Protein AF-M2RH83-F1 (afdb_monomer_lite)

Organism: Ceriporiopsis subvermispora (strain B) (NCBI:txid914234)

Sequence (198 aa):
MLTQFCKARTLYHICATVSKFLAAVPEVLAMLPNVVKLELYSLKIDGTLRMALAHQLPLLQEIRVIRCTLPGIARMAELVCFFPHLKKFKVGDVFVMPPEPGHTFPEVISRPSLEVIRFPSRLFLVDDSISNFLDWLVKESLHTHIRTLDIVLFRHKEAEIVRNLLRGVGPSLQDLSFSLDPENRGESKCALLSILTF

Foldseek 3Di:
DDQDQDCPPQAGEGEDEEPVCLVCQLVVLQVVQRRQEYEYELEAQDPSVLVSPLPRHQNHAEYEYENYEYQALLSLLSVVLSHQAHAEYHYENYEYHHHDPPDDRDDRPHQYQHAYYEYQYDHNDPDCRVLVVLVVCVVVVSLQNHAEDHDEDEALVSLVSVLVSCVRNVVNHNYDHYHYDPVPVPRVVVSVVSSPPD

pLDDT: mean 81.7, std 14.93, range [34.09, 98.06]

Radius of gyration: 17.0 Å; chains: 1; bounding box: 32×37×48 Å

Secondary structure (DSSP, 8-state):
---EEEEETTEEEEE--HHHHHHHHHHHHHT-TT--EEEEES-B--HHHHHHHTTT-TT--EEEEES-EEESTHHHHHHHHH-TT--EEEEES-EEEPPPTT-PPPP-S------EEEE-S--EESSSHHHHHHHHHHHTTTTTT--EEEEEE-SHHHHHHHHHHHHHHTTT--EEEEEE-GGGHHHHHHHHHHHH--

Structure (mmCIF, N/CA/C/O backbone):
data_AF-M2RH83-F1
#
_entry.id   AF-M2RH83-F1
#
loop_
_atom_site.group_PDB
_atom_site.id
_atom_site.type_symbol
_atom_site.label_atom_id
_atom_site.label_alt_id
_atom_site.label_comp_id
_atom_site.label_asym_id
_atom_site.label_entity_id
_atom_site.label_seq_id
_atom_site.pdbx_PDB_ins_code
_atom_site.Cartn_x
_atom_site.Cartn_y
_atom_site.Cartn_z
_atom_site.occupancy
_atom_site.B_iso_or_equiv
_atom_site.auth_seq_id
_atom_site.auth_comp_id
_atom_site.auth_asym_id
_atom_site.auth_atom_id
_atom_site.pdbx_PDB_model_num
ATOM 1 N N . MET A 1 1 ? 8.525 -21.753 -17.581 1.00 37.69 1 MET A N 1
ATOM 2 C CA . MET A 1 1 ? 8.691 -21.346 -16.168 1.00 37.69 1 MET A CA 1
ATOM 3 C C . MET A 1 1 ? 7.345 -20.785 -15.725 1.00 37.69 1 MET A C 1
ATOM 5 O O . MET A 1 1 ? 6.799 -19.967 -16.451 1.00 37.69 1 MET A O 1
ATOM 9 N N . LEU A 1 2 ? 6.753 -21.387 -14.691 1.00 34.09 2 LEU A N 1
ATOM 10 C CA . LEU A 1 2 ? 5.304 -21.540 -14.487 1.00 34.09 2 LEU A CA 1
ATOM 11 C C . LEU A 1 2 ? 4.569 -20.228 -14.170 1.00 34.09 2 LEU A C 1
ATOM 13 O O . LEU A 1 2 ? 4.763 -19.660 -13.102 1.00 34.09 2 LEU A O 1
ATOM 17 N N . THR A 1 3 ? 3.657 -19.809 -15.049 1.00 43.22 3 THR A N 1
ATOM 18 C CA . THR A 1 3 ? 2.547 -18.928 -14.668 1.00 43.22 3 THR A CA 1
ATOM 19 C C . THR A 1 3 ? 1.481 -19.818 -14.041 1.00 43.22 3 THR A C 1
ATOM 21 O O . THR A 1 3 ? 0.742 -20.506 -14.743 1.00 43.22 3 THR A O 1
ATOM 24 N N . GLN A 1 4 ? 1.462 -19.911 -12.714 1.00 46.88 4 GLN A N 1
ATOM 25 C CA . GLN A 1 4 ? 0.474 -20.734 -12.023 1.00 46.88 4 GLN A CA 1
ATOM 26 C C . GLN A 1 4 ? -0.767 -19.891 -11.735 1.00 46.88 4 GLN A C 1
ATOM 28 O O . GLN A 1 4 ? -0.747 -19.052 -10.842 1.00 46.88 4 GLN A O 1
ATOM 33 N N . PHE A 1 5 ? -1.850 -20.130 -12.476 1.00 51.03 5 PHE A N 1
ATOM 34 C CA . PHE A 1 5 ? -3.168 -19.577 -12.170 1.00 51.03 5 PHE A CA 1
ATOM 35 C C . PHE A 1 5 ? -3.892 -20.524 -11.211 1.00 51.03 5 PHE A C 1
ATOM 37 O O . PHE A 1 5 ? -4.537 -21.486 -11.627 1.00 51.03 5 PHE A O 1
ATOM 44 N N . CYS A 1 6 ? -3.777 -20.282 -9.908 1.00 44.00 6 CYS A N 1
ATOM 45 C CA . CYS A 1 6 ? -4.568 -21.022 -8.927 1.00 44.00 6 CYS A CA 1
ATOM 46 C C . CYS A 1 6 ? -5.981 -20.433 -8.870 1.00 44.00 6 CYS A C 1
ATOM 48 O O . CYS A 1 6 ? -6.178 -19.353 -8.319 1.00 44.00 6 CYS A O 1
ATOM 50 N N . LYS A 1 7 ? -6.971 -21.136 -9.432 1.00 43.44 7 LYS A N 1
ATOM 51 C CA . LYS A 1 7 ? -8.383 -20.731 -9.383 1.00 43.44 7 LYS A CA 1
ATOM 52 C C . LYS A 1 7 ? -9.002 -21.117 -8.037 1.00 43.44 7 LYS A C 1
ATOM 54 O O . LYS A 1 7 ? -9.633 -22.164 -7.913 1.00 43.44 7 LYS A O 1
ATOM 59 N N . ALA A 1 8 ? -8.871 -20.255 -7.034 1.00 44.97 8 ALA A N 1
ATOM 60 C CA . ALA A 1 8 ? -9.630 -20.360 -5.787 1.00 44.97 8 ALA A CA 1
ATOM 61 C C . ALA A 1 8 ? -10.784 -19.345 -5.812 1.00 44.97 8 ALA A C 1
ATOM 63 O O . ALA A 1 8 ? -10.632 -18.251 -5.292 1.00 44.97 8 ALA A O 1
ATOM 64 N N . ARG A 1 9 ? -11.889 -19.701 -6.494 1.00 46.53 9 ARG A N 1
ATOM 65 C CA . ARG A 1 9 ? -13.219 -19.042 -6.666 1.00 46.53 9 ARG A CA 1
ATOM 66 C C . ARG A 1 9 ? -13.346 -17.508 -6.860 1.00 46.53 9 ARG A C 1
ATOM 68 O O . ARG A 1 9 ? -14.310 -17.111 -7.495 1.00 46.53 9 ARG A O 1
ATOM 75 N N . THR A 1 10 ? -12.412 -16.665 -6.441 1.00 54.97 10 THR A N 1
ATOM 76 C CA . THR A 1 10 ? -12.357 -15.199 -6.647 1.00 54.97 10 THR A CA 1
ATOM 77 C C . THR A 1 10 ? -10.929 -14.634 -6.560 1.00 54.97 10 THR A C 1
ATOM 79 O O . THR A 1 10 ? -10.721 -13.430 -6.716 1.00 54.97 10 THR A O 1
ATOM 82 N N . LEU A 1 11 ? -9.936 -15.488 -6.303 1.00 51.62 11 LEU A N 1
ATOM 83 C CA . LEU A 1 11 ? -8.559 -15.098 -6.046 1.00 51.62 11 LEU A CA 1
ATOM 84 C C . LEU A 1 11 ? -7.667 -15.674 -7.143 1.00 51.62 11 LEU A C 1
ATOM 86 O O . LEU A 1 11 ? -7.565 -16.893 -7.284 1.00 51.62 11 LEU A O 1
ATOM 90 N N . TYR A 1 12 ? -7.047 -14.789 -7.922 1.00 58.94 12 TYR A N 1
ATOM 91 C CA . TYR A 1 12 ? -6.057 -15.156 -8.924 1.00 58.94 12 TYR A CA 1
ATOM 92 C C . TYR A 1 12 ? -4.682 -14.821 -8.359 1.00 58.94 12 TYR A C 1
ATOM 94 O O . TYR A 1 12 ? -4.291 -13.659 -8.264 1.00 58.94 12 TYR A O 1
ATOM 102 N N . HIS A 1 13 ? -3.947 -15.852 -7.951 1.00 52.03 13 HIS A N 1
ATOM 103 C CA . HIS A 1 13 ? -2.513 -15.702 -7.749 1.00 52.03 13 HIS A CA 1
ATOM 104 C C . HIS A 1 13 ? -1.872 -15.642 -9.128 1.00 52.03 13 HIS A C 1
ATOM 106 O O . HIS A 1 13 ? -1.990 -16.598 -9.892 1.00 52.03 13 HIS A O 1
ATOM 112 N N . ILE A 1 14 ? -1.226 -14.524 -9.450 1.00 57.28 14 ILE A N 1
ATOM 113 C CA . ILE A 1 14 ? -0.458 -14.402 -10.682 1.00 57.28 14 ILE A CA 1
ATOM 114 C C . ILE A 1 14 ? 1.015 -14.294 -10.296 1.00 57.28 14 ILE A C 1
ATOM 116 O O . ILE A 1 14 ? 1.538 -13.219 -10.021 1.00 57.28 14 ILE A O 1
ATOM 120 N N . CYS A 1 15 ? 1.683 -15.446 -10.236 1.00 52.50 15 CYS A N 1
ATOM 121 C CA . CYS A 1 15 ? 3.128 -15.514 -10.049 1.00 52.50 15 CYS A CA 1
ATOM 122 C C . CYS A 1 15 ? 3.788 -15.534 -11.426 1.00 52.50 15 CYS A C 1
ATOM 124 O O . CYS A 1 15 ? 3.537 -16.446 -12.220 1.00 52.50 15 CYS A O 1
ATOM 126 N N . ALA A 1 16 ? 4.594 -14.524 -11.737 1.00 52.47 16 ALA A N 1
ATOM 127 C CA . ALA A 1 16 ? 5.263 -14.453 -13.022 1.00 52.47 16 ALA A CA 1
ATOM 128 C C . ALA A 1 16 ? 6.603 -13.725 -12.933 1.00 52.47 16 ALA A C 1
ATOM 130 O O . ALA A 1 16 ? 6.807 -12.882 -12.068 1.00 52.47 16 ALA A O 1
ATOM 131 N N . THR A 1 17 ? 7.515 -14.046 -13.851 1.00 51.91 17 THR A N 1
ATOM 132 C CA . THR A 1 17 ? 8.799 -13.358 -14.012 1.00 51.91 17 THR A CA 1
ATOM 133 C C . THR A 1 17 ? 8.722 -12.331 -15.150 1.00 51.91 17 THR A C 1
ATOM 135 O O . THR A 1 17 ? 8.133 -12.571 -16.206 1.00 51.91 17 THR A O 1
ATOM 138 N N . VAL A 1 18 ? 9.306 -11.155 -14.902 1.00 54.75 18 VAL A N 1
ATOM 139 C CA . VAL A 1 18 ? 9.006 -9.851 -15.535 1.00 54.75 18 VAL A CA 1
ATOM 140 C C . VAL A 1 18 ? 8.990 -9.844 -17.070 1.00 54.75 18 VAL A C 1
ATOM 142 O O . VAL A 1 18 ? 8.095 -9.249 -17.664 1.00 54.75 18 VAL A O 1
ATOM 145 N N . SER A 1 19 ? 9.943 -10.496 -17.738 1.00 52.28 19 SER A N 1
ATOM 146 C CA . SER A 1 19 ? 10.190 -10.240 -19.167 1.00 52.28 19 SER A CA 1
ATOM 147 C C . SER A 1 19 ? 9.208 -10.915 -20.128 1.00 52.28 19 SER A C 1
ATOM 149 O O . SER A 1 19 ? 8.966 -10.388 -21.208 1.00 52.28 19 SER A O 1
ATOM 151 N N . LYS A 1 20 ? 8.616 -12.055 -19.754 1.00 58.44 20 LYS A N 1
ATOM 152 C CA . LYS A 1 20 ? 7.594 -12.738 -20.577 1.00 58.44 20 LYS A CA 1
ATOM 153 C C . LYS A 1 20 ? 6.174 -12.474 -20.101 1.00 58.44 20 LYS A C 1
ATOM 155 O O . LYS A 1 20 ? 5.231 -12.669 -20.857 1.00 58.44 20 LYS A O 1
ATOM 160 N N . PHE A 1 21 ? 6.034 -12.031 -18.855 1.00 63.47 21 PHE A N 1
ATOM 161 C CA . PHE A 1 21 ? 4.746 -11.726 -18.266 1.00 63.47 21 PHE A CA 1
ATOM 162 C C . PHE A 1 21 ? 4.100 -10.527 -18.958 1.00 63.47 21 PHE A C 1
ATOM 164 O O . PHE A 1 21 ? 3.031 -10.665 -19.537 1.00 63.47 21 PHE A O 1
ATOM 171 N N . LEU A 1 22 ? 4.784 -9.382 -19.000 1.00 65.19 22 LEU A N 1
ATOM 172 C CA . LEU A 1 22 ? 4.196 -8.124 -19.473 1.00 65.19 22 LEU A CA 1
ATOM 173 C C . LEU A 1 22 ? 3.671 -8.176 -20.919 1.00 65.19 22 LEU A C 1
ATOM 175 O O . LEU A 1 22 ? 2.692 -7.505 -21.222 1.00 65.19 22 LEU A O 1
ATOM 179 N N . ALA A 1 23 ? 4.264 -9.004 -21.785 1.00 69.19 23 ALA A N 1
ATOM 180 C CA . ALA A 1 23 ? 3.825 -9.150 -23.173 1.00 69.19 23 ALA A CA 1
ATOM 181 C C . ALA A 1 23 ? 2.499 -9.923 -23.325 1.00 69.19 23 ALA A C 1
ATOM 183 O O . ALA A 1 23 ? 1.707 -9.590 -24.197 1.00 69.19 23 ALA A O 1
ATOM 184 N N . ALA A 1 24 ? 2.240 -10.930 -22.482 1.00 70.06 24 ALA A N 1
ATOM 185 C CA . ALA A 1 24 ? 1.035 -11.771 -22.559 1.00 70.06 24 ALA A CA 1
ATOM 186 C C . ALA A 1 24 ? -0.053 -11.376 -21.539 1.00 70.06 24 ALA A C 1
ATOM 188 O O . ALA A 1 24 ? -1.186 -11.850 -21.597 1.00 70.06 24 ALA A O 1
ATOM 189 N N . VAL A 1 25 ? 0.292 -10.517 -20.577 1.00 74.62 25 VAL A N 1
ATOM 190 C CA . VAL A 1 25 ? -0.584 -10.092 -19.478 1.00 74.62 25 VAL A CA 1
ATOM 191 C C . VAL A 1 25 ? -1.893 -9.464 -19.941 1.00 74.62 25 VAL A C 1
ATOM 193 O O . VAL A 1 25 ? -2.918 -9.874 -19.403 1.00 74.62 25 VAL A O 1
ATOM 196 N N . PRO A 1 26 ? -1.924 -8.519 -20.900 1.00 74.56 26 PRO A N 1
ATOM 197 C CA . PRO A 1 26 ? -3.176 -7.866 -21.270 1.00 74.56 26 PRO A CA 1
ATOM 198 C C . PRO A 1 26 ? -4.232 -8.861 -21.761 1.00 74.56 26 PRO A C 1
ATOM 200 O O . PRO A 1 26 ? -5.374 -8.799 -21.319 1.00 74.56 26 PRO A O 1
ATOM 203 N N . GLU A 1 27 ? -3.835 -9.825 -22.596 1.00 79.31 27 GLU A N 1
ATOM 204 C CA . GLU A 1 27 ? -4.738 -10.855 -23.126 1.00 79.31 27 GLU A CA 1
ATOM 205 C C . GLU A 1 27 ? -5.261 -11.772 -22.019 1.00 79.31 27 GLU A C 1
ATOM 207 O O . GLU A 1 27 ? -6.455 -12.061 -21.951 1.00 79.31 27 GLU A O 1
ATOM 212 N N . VAL A 1 28 ? -4.385 -12.200 -21.106 1.00 78.94 28 VAL A N 1
ATOM 213 C CA . VAL A 1 28 ? -4.796 -13.078 -20.007 1.00 78.94 28 VAL A CA 1
ATOM 214 C C . VAL A 1 28 ? -5.677 -12.346 -19.000 1.00 78.94 28 VAL A C 1
ATOM 216 O O . VAL A 1 28 ? -6.664 -12.912 -18.538 1.00 78.94 28 VAL A O 1
ATOM 219 N N . LEU A 1 29 ? -5.367 -11.094 -18.670 1.00 80.69 29 LEU A N 1
ATOM 220 C CA . LEU A 1 29 ? -6.183 -10.302 -17.751 1.00 80.69 29 LEU A CA 1
ATOM 221 C C . LEU A 1 29 ? -7.540 -9.930 -18.347 1.00 80.69 29 LEU A C 1
ATOM 223 O O . LEU A 1 29 ? -8.523 -9.936 -17.610 1.00 80.69 29 LEU A O 1
ATOM 227 N N . ALA A 1 30 ? -7.620 -9.708 -19.662 1.00 81.94 30 ALA A N 1
ATOM 228 C CA . ALA A 1 30 ? -8.890 -9.497 -20.355 1.00 81.94 30 ALA A CA 1
ATOM 229 C C . ALA A 1 30 ? -9.842 -10.700 -20.202 1.00 81.94 30 ALA A C 1
ATOM 231 O O . ALA A 1 30 ? -11.059 -10.530 -20.145 1.00 81.94 30 ALA A O 1
ATOM 232 N N . MET A 1 31 ? -9.305 -11.920 -20.067 1.00 83.19 31 MET A N 1
ATOM 233 C CA . MET A 1 31 ? -10.099 -13.125 -19.786 1.00 83.19 31 MET A CA 1
ATOM 234 C C . MET A 1 31 ? -10.538 -13.249 -18.317 1.00 83.19 31 MET A C 1
ATOM 236 O O . MET A 1 31 ? -11.317 -14.145 -17.980 1.00 83.19 31 MET A O 1
ATOM 240 N N . LEU A 1 32 ? -10.054 -12.376 -17.429 1.00 83.94 32 LEU A N 1
ATOM 241 C CA . LEU A 1 32 ? -10.285 -12.424 -15.985 1.00 83.94 32 LEU A CA 1
ATOM 242 C C . LEU A 1 32 ? -10.969 -11.139 -15.458 1.00 83.94 32 LEU A C 1
ATOM 244 O O . LEU A 1 32 ? -10.500 -10.551 -14.483 1.00 83.94 32 LEU A O 1
ATOM 248 N N . PRO A 1 33 ? -12.124 -10.714 -16.010 1.00 85.31 33 PRO A N 1
ATOM 249 C CA . PRO A 1 33 ? -12.745 -9.424 -15.669 1.00 85.31 33 PRO A CA 1
ATOM 250 C C . PRO A 1 33 ? -13.215 -9.320 -14.205 1.00 85.31 33 PRO A C 1
ATOM 252 O O . PRO A 1 33 ? -13.421 -8.228 -13.682 1.00 85.31 33 PRO A O 1
ATOM 255 N N . ASN A 1 34 ? -13.367 -10.461 -13.526 1.00 87.44 34 ASN A N 1
ATOM 256 C CA . ASN A 1 34 ? -13.876 -10.560 -12.156 1.00 87.44 34 ASN A CA 1
ATOM 257 C C . ASN A 1 34 ? -12.770 -10.696 -11.096 1.00 87.44 34 ASN A C 1
ATOM 259 O O . ASN A 1 34 ? -13.016 -11.211 -10.003 1.00 87.44 34 ASN A O 1
ATOM 263 N N . VAL A 1 35 ? -11.533 -10.308 -11.411 1.00 88.50 35 VAL A N 1
ATOM 264 C CA . VAL A 1 35 ? -10.437 -10.326 -10.433 1.00 88.50 35 VAL A CA 1
ATOM 265 C C . VAL A 1 35 ? -10.690 -9.260 -9.369 1.00 88.50 35 VAL A C 1
ATOM 267 O O . VAL A 1 35 ? -10.622 -8.065 -9.638 1.00 88.50 35 VAL A O 1
ATOM 270 N N . VAL A 1 36 ? -10.936 -9.707 -8.138 1.00 92.19 36 VAL A N 1
ATOM 271 C CA . VAL A 1 36 ? -11.105 -8.823 -6.970 1.00 92.19 36 VAL A CA 1
ATOM 272 C C . VAL A 1 36 ? -9.808 -8.700 -6.171 1.00 92.19 36 VAL A C 1
ATOM 274 O O . VAL A 1 36 ? -9.590 -7.715 -5.466 1.00 92.19 36 VAL A O 1
ATOM 277 N N . LYS A 1 37 ? -8.915 -9.685 -6.304 1.00 92.38 37 LYS A N 1
ATOM 278 C CA . LYS A 1 37 ? -7.624 -9.715 -5.628 1.00 92.38 37 LYS A CA 1
ATOM 279 C C . LYS A 1 37 ? -6.497 -10.092 -6.582 1.00 92.38 37 LYS A C 1
ATOM 281 O O . LYS A 1 37 ? -6.589 -11.114 -7.261 1.00 92.38 37 LYS A O 1
ATOM 286 N N . LEU A 1 38 ? -5.425 -9.305 -6.544 1.00 90.25 38 LEU A N 1
ATOM 287 C CA . LEU A 1 38 ? -4.208 -9.490 -7.324 1.00 90.25 38 LEU A CA 1
ATOM 288 C C . LEU A 1 38 ? -3.001 -9.542 -6.389 1.00 90.25 38 LEU A C 1
ATOM 290 O O . LEU A 1 38 ? -2.791 -8.651 -5.567 1.00 90.25 38 LEU A O 1
ATOM 294 N N . GLU A 1 39 ? -2.185 -10.578 -6.530 1.00 90.38 39 GLU A N 1
ATOM 295 C CA . GLU A 1 39 ? -0.883 -10.646 -5.871 1.00 90.38 39 GLU A CA 1
ATOM 296 C C . GLU A 1 39 ? 0.219 -10.585 -6.928 1.00 90.38 39 GLU A C 1
ATOM 298 O O . GLU A 1 39 ? 0.237 -11.394 -7.852 1.00 90.38 39 GLU A O 1
ATOM 303 N N . LEU A 1 40 ? 1.118 -9.616 -6.780 1.00 88.81 40 LEU A N 1
ATOM 304 C CA . LEU A 1 40 ? 2.304 -9.404 -7.596 1.00 88.81 40 LEU A CA 1
ATOM 305 C C . LEU A 1 40 ? 3.514 -9.902 -6.812 1.00 88.81 40 LEU A C 1
ATOM 307 O O . LEU A 1 40 ? 3.751 -9.454 -5.688 1.00 88.81 40 LEU A O 1
ATOM 311 N N . TYR A 1 41 ? 4.267 -10.833 -7.393 1.00 88.12 41 TYR A N 1
ATOM 312 C CA . TYR A 1 41 ? 5.364 -11.506 -6.706 1.00 88.12 41 TYR A CA 1
ATOM 313 C C . TYR A 1 41 ? 6.641 -11.480 -7.539 1.00 88.12 41 TYR A C 1
ATOM 315 O O . TYR A 1 41 ? 6.622 -11.918 -8.685 1.00 88.12 41 TYR A O 1
ATOM 323 N N . SER A 1 42 ? 7.753 -11.018 -6.961 1.00 88.19 42 SER A N 1
ATOM 324 C CA . SER A 1 42 ? 9.070 -11.019 -7.624 1.00 88.19 42 SER A CA 1
ATOM 325 C C . SER A 1 42 ? 9.093 -10.306 -8.981 1.00 88.19 42 SER A C 1
ATOM 327 O O . SER A 1 42 ? 9.733 -10.753 -9.934 1.00 88.19 42 SER A O 1
ATOM 329 N N . LEU A 1 43 ? 8.395 -9.168 -9.055 1.00 86.06 43 LEU A N 1
ATOM 330 C CA . LEU A 1 43 ? 8.299 -8.329 -10.250 1.00 86.06 43 LEU A CA 1
ATOM 331 C C . LEU A 1 43 ? 9.029 -6.993 -10.086 1.00 86.06 43 LEU A C 1
ATOM 333 O O . LEU A 1 43 ? 9.016 -6.398 -9.011 1.00 86.06 43 LEU A O 1
ATOM 337 N N . LYS A 1 44 ? 9.576 -6.471 -11.185 1.00 87.88 44 LYS A N 1
ATOM 338 C CA . LYS A 1 44 ? 9.892 -5.048 -11.314 1.00 87.88 44 LYS A CA 1
ATOM 339 C C . LYS A 1 44 ? 8.596 -4.315 -11.658 1.00 87.88 44 LYS A C 1
ATOM 341 O O . LYS A 1 44 ? 7.992 -4.600 -12.688 1.00 87.88 44 LYS A O 1
ATOM 346 N N . ILE A 1 45 ? 8.156 -3.422 -10.780 1.00 87.75 45 ILE A N 1
ATOM 347 C CA . ILE A 1 45 ? 6.972 -2.587 -10.990 1.00 87.75 45 ILE A CA 1
ATOM 348 C C . ILE A 1 45 ? 7.454 -1.270 -11.576 1.00 87.75 45 ILE A C 1
ATOM 350 O O . ILE A 1 45 ? 8.113 -0.494 -10.893 1.00 87.75 45 ILE A O 1
ATOM 354 N N . ASP A 1 46 ? 7.134 -1.028 -12.839 1.00 85.31 46 ASP A N 1
ATOM 355 C CA . ASP A 1 46 ? 7.425 0.219 -13.538 1.00 85.31 46 ASP A CA 1
ATOM 356 C C . ASP A 1 46 ? 6.167 0.752 -14.245 1.00 85.31 46 ASP A C 1
ATOM 358 O O . ASP A 1 46 ? 5.069 0.201 -14.113 1.00 85.31 46 ASP A O 1
ATOM 362 N N . GLY A 1 47 ? 6.322 1.841 -15.000 1.00 79.25 47 GLY A N 1
ATOM 363 C CA . GLY A 1 47 ? 5.212 2.484 -15.702 1.00 79.25 47 GLY A CA 1
ATOM 364 C C . GLY A 1 47 ? 4.516 1.601 -16.747 1.00 79.25 47 GLY A C 1
ATOM 365 O O . GLY A 1 47 ? 3.389 1.907 -17.131 1.00 79.25 47 GLY A O 1
ATOM 366 N N . THR A 1 48 ? 5.119 0.494 -17.195 1.00 80.88 48 THR A N 1
ATOM 367 C CA . THR A 1 48 ? 4.471 -0.413 -18.161 1.00 80.88 48 THR A CA 1
ATOM 368 C C . THR A 1 48 ? 3.352 -1.223 -17.513 1.00 80.88 48 THR A C 1
ATOM 370 O O . THR A 1 48 ? 2.317 -1.472 -18.137 1.00 80.88 48 THR A O 1
ATOM 373 N N . LEU A 1 49 ? 3.503 -1.556 -16.227 1.00 78.31 49 LEU A N 1
ATOM 374 C CA . LEU A 1 49 ? 2.504 -2.312 -15.480 1.00 78.31 49 LEU A CA 1
ATOM 375 C C . LEU A 1 49 ? 1.192 -1.526 -15.351 1.00 78.31 49 LEU A C 1
ATOM 377 O O . LEU A 1 49 ? 0.114 -2.107 -15.462 1.00 78.31 49 LEU A O 1
ATOM 381 N N . ARG A 1 50 ? 1.273 -0.196 -15.202 1.00 75.56 50 ARG A N 1
ATOM 382 C CA . ARG A 1 50 ? 0.109 0.705 -15.231 1.00 75.56 50 ARG A CA 1
ATOM 383 C C . ARG A 1 50 ? -0.743 0.469 -16.473 1.00 75.56 50 ARG A C 1
ATOM 385 O O . ARG A 1 50 ? -1.943 0.230 -16.360 1.00 75.56 50 ARG A O 1
ATOM 392 N N . MET A 1 51 ? -0.109 0.547 -17.643 1.00 73.06 51 MET A N 1
ATOM 393 C CA . MET A 1 51 ? -0.785 0.445 -18.937 1.00 73.06 51 MET A CA 1
ATOM 394 C C . MET A 1 51 ? -1.445 -0.922 -19.115 1.00 73.06 51 MET A C 1
ATOM 396 O O . MET A 1 51 ? -2.527 -1.014 -19.688 1.00 73.06 51 MET A O 1
ATOM 400 N N . ALA A 1 52 ? -0.821 -1.974 -18.582 1.00 76.31 52 ALA A N 1
ATOM 401 C CA . ALA A 1 52 ? -1.343 -3.329 -18.668 1.00 76.31 52 ALA A CA 1
ATOM 402 C C . ALA A 1 52 ? -2.531 -3.593 -17.721 1.00 76.31 52 ALA A C 1
ATOM 404 O O . ALA A 1 52 ? -3.421 -4.363 -18.077 1.00 76.31 52 ALA A O 1
ATOM 405 N N . LEU A 1 53 ? -2.557 -2.988 -16.524 1.00 80.31 53 LEU A N 1
ATOM 406 C CA . LEU A 1 53 ? -3.530 -3.336 -15.477 1.00 80.31 53 LEU A CA 1
ATOM 407 C C . LEU A 1 53 ? -4.755 -2.415 -15.408 1.00 80.31 53 LEU A C 1
ATOM 409 O O . LEU A 1 53 ? -5.851 -2.903 -15.129 1.00 80.31 53 LEU A O 1
ATOM 413 N N . ALA A 1 54 ? -4.588 -1.105 -15.628 1.00 71.69 54 ALA A N 1
ATOM 414 C CA . ALA A 1 54 ? -5.584 -0.095 -15.236 1.00 71.69 54 ALA A CA 1
ATOM 415 C C . ALA A 1 54 ? -6.964 -0.274 -15.901 1.00 71.69 54 ALA A C 1
ATOM 417 O O . ALA A 1 54 ? -7.983 0.079 -15.316 1.00 71.69 54 ALA A O 1
ATOM 418 N N . HIS A 1 55 ? -7.008 -0.863 -17.097 1.00 78.50 55 HIS A N 1
ATOM 419 C CA . HIS A 1 55 ? -8.253 -1.077 -17.844 1.00 78.50 55 HIS A CA 1
ATOM 420 C C . HIS A 1 55 ? -8.768 -2.518 -17.804 1.00 78.50 55 HIS A C 1
ATOM 422 O O . HIS A 1 55 ? -9.880 -2.773 -18.257 1.00 78.50 55 HIS A O 1
ATOM 428 N N . GLN A 1 56 ? -7.984 -3.456 -17.269 1.00 84.31 56 GLN A N 1
ATOM 429 C CA . GLN A 1 56 ? -8.302 -4.886 -17.345 1.00 84.31 56 GLN A CA 1
ATOM 430 C C . GLN A 1 56 ? -8.946 -5.428 -16.064 1.00 84.31 56 GLN A C 1
ATOM 432 O O . GLN A 1 56 ? -9.603 -6.464 -16.100 1.00 84.31 56 GLN A O 1
ATOM 437 N N . LEU A 1 57 ? -8.778 -4.741 -14.927 1.00 89.38 57 LEU A N 1
ATOM 438 C CA . LEU A 1 57 ? -9.214 -5.231 -13.612 1.00 89.38 57 LEU A CA 1
ATOM 439 C C . LEU A 1 57 ? -10.129 -4.219 -12.904 1.00 89.38 57 LEU A C 1
ATOM 441 O O . LEU A 1 57 ? -9.770 -3.695 -11.846 1.00 89.38 57 LEU A O 1
ATOM 445 N N . PRO A 1 58 ? -11.322 -3.928 -13.459 1.00 89.56 58 PRO A N 1
ATOM 446 C CA . PRO A 1 58 ? -12.202 -2.886 -12.934 1.00 89.56 58 PRO A CA 1
ATOM 447 C C . PRO A 1 58 ? -12.736 -3.203 -11.534 1.00 89.56 58 PRO A C 1
ATOM 449 O O . PRO A 1 58 ? -13.101 -2.292 -10.806 1.00 89.56 58 PRO A O 1
ATOM 452 N N . LEU A 1 59 ? -12.774 -4.474 -11.128 1.00 91.56 59 LEU A N 1
ATOM 453 C CA . LEU A 1 59 ? -13.304 -4.899 -9.828 1.00 91.56 59 LEU A CA 1
ATOM 454 C C . LEU A 1 59 ? -12.220 -5.118 -8.765 1.00 91.56 59 LEU A C 1
ATOM 456 O O . LEU A 1 59 ? -12.517 -5.677 -7.706 1.00 91.56 59 LEU A O 1
ATOM 460 N N . LEU A 1 60 ? -10.974 -4.708 -9.024 1.00 93.00 60 LEU A N 1
ATOM 461 C CA . LEU A 1 60 ? -9.870 -4.967 -8.109 1.00 93.00 60 LEU A CA 1
ATOM 462 C C . LEU A 1 60 ? -10.041 -4.195 -6.792 1.00 93.00 60 LEU A C 1
ATOM 464 O O . LEU A 1 60 ? -10.098 -2.968 -6.776 1.00 93.00 60 LEU A O 1
ATOM 468 N N . GLN A 1 61 ? -10.077 -4.933 -5.681 1.00 95.88 61 GLN A N 1
ATOM 469 C CA . GLN A 1 61 ? -10.239 -4.397 -4.325 1.00 95.88 61 GLN A CA 1
ATOM 470 C C . GLN A 1 61 ? -9.036 -4.684 -3.424 1.00 95.88 61 GLN A C 1
ATOM 472 O O . GLN A 1 61 ? -8.811 -3.958 -2.457 1.00 95.88 61 GLN A O 1
ATOM 477 N N . GLU A 1 62 ? -8.253 -5.726 -3.704 1.00 95.94 62 GLU A N 1
ATOM 478 C CA . GLU A 1 62 ? -7.037 -6.043 -2.954 1.00 95.94 62 GLU A CA 1
ATOM 479 C C . GLU A 1 62 ? -5.853 -6.198 -3.899 1.00 95.94 62 GLU A C 1
ATOM 481 O O . GLU A 1 62 ? -5.882 -7.021 -4.814 1.00 95.94 62 GLU A O 1
ATOM 486 N N . ILE A 1 63 ? -4.782 -5.456 -3.625 1.00 94.31 63 ILE A N 1
ATOM 487 C CA . ILE A 1 63 ? -3.490 -5.681 -4.258 1.00 94.31 63 ILE A CA 1
ATOM 488 C C . ILE A 1 63 ? -2.437 -5.979 -3.199 1.00 94.31 63 ILE A C 1
ATOM 490 O O . ILE A 1 63 ? -2.351 -5.322 -2.154 1.00 94.31 63 ILE A O 1
ATOM 494 N N . ARG A 1 64 ? -1.635 -7.003 -3.480 1.00 93.94 64 ARG A N 1
ATOM 495 C CA . ARG A 1 64 ? -0.484 -7.371 -2.668 1.00 93.94 64 ARG A CA 1
ATOM 496 C C . ARG A 1 64 ? 0.771 -7.338 -3.520 1.00 93.94 64 ARG A C 1
ATOM 498 O O . ARG A 1 64 ? 0.811 -7.971 -4.566 1.00 93.94 64 ARG A O 1
ATOM 505 N N . VAL A 1 65 ? 1.789 -6.633 -3.053 1.00 92.88 65 VAL A N 1
ATOM 506 C CA . VAL A 1 65 ? 3.090 -6.515 -3.711 1.00 92.88 65 VAL A CA 1
ATOM 507 C C . VAL A 1 65 ? 4.126 -7.200 -2.832 1.00 92.88 65 VAL A C 1
ATOM 509 O O . VAL A 1 65 ? 4.313 -6.797 -1.686 1.00 92.88 65 VAL A O 1
ATOM 512 N N . ILE A 1 66 ? 4.766 -8.257 -3.329 1.00 91.62 66 ILE A N 1
ATOM 513 C CA . ILE A 1 66 ? 5.679 -9.090 -2.542 1.00 91.62 66 ILE A CA 1
ATOM 514 C C . ILE A 1 66 ? 6.989 -9.290 -3.292 1.00 91.62 66 ILE A C 1
ATOM 516 O O . ILE A 1 66 ? 6.975 -9.718 -4.445 1.00 91.62 66 ILE A O 1
ATOM 520 N N . ARG A 1 67 ? 8.130 -9.052 -2.636 1.00 90.75 67 ARG A N 1
ATOM 521 C CA . ARG A 1 67 ? 9.459 -9.283 -3.239 1.00 90.75 67 ARG A CA 1
ATOM 522 C C . ARG A 1 67 ? 9.665 -8.534 -4.555 1.00 90.75 67 ARG A C 1
ATOM 524 O O . ARG A 1 67 ? 10.392 -8.996 -5.425 1.00 90.75 67 ARG A O 1
ATOM 531 N N . CYS A 1 68 ? 8.989 -7.402 -4.721 1.00 90.81 68 CYS A N 1
ATOM 532 C CA . CYS A 1 68 ? 9.054 -6.594 -5.931 1.00 90.81 68 CYS A CA 1
ATOM 533 C C . CYS A 1 68 ? 10.121 -5.506 -5.830 1.00 90.81 68 CYS A C 1
ATOM 535 O O . CYS A 1 68 ? 10.488 -5.072 -4.738 1.00 90.81 68 CYS A O 1
ATOM 537 N N . THR A 1 69 ? 10.558 -5.022 -6.987 1.00 91.75 69 THR A N 1
ATOM 538 C CA . THR A 1 69 ? 11.440 -3.861 -7.110 1.00 91.75 69 THR A CA 1
ATOM 539 C C . THR A 1 69 ? 10.672 -2.679 -7.688 1.00 91.75 69 THR A C 1
ATOM 541 O O . THR A 1 69 ? 9.985 -2.854 -8.694 1.00 91.75 69 THR A O 1
ATOM 544 N N . LEU A 1 70 ? 10.796 -1.488 -7.095 1.00 91.81 70 LEU A N 1
ATOM 545 C CA . LEU A 1 70 ? 10.160 -0.262 -7.595 1.00 91.81 70 LEU A CA 1
ATOM 546 C C . LEU A 1 70 ? 11.200 0.852 -7.806 1.00 91.81 70 LEU A C 1
ATOM 548 O O . LEU A 1 70 ? 12.003 1.081 -6.902 1.00 91.81 70 LEU A O 1
ATOM 552 N N . PRO A 1 71 ? 11.189 1.569 -8.946 1.00 91.19 71 PRO A N 1
ATOM 553 C CA . PRO A 1 71 ? 11.959 2.794 -9.155 1.00 91.19 71 PRO A CA 1
ATOM 554 C C . PRO A 1 71 ? 11.303 3.968 -8.413 1.00 91.19 71 PRO A C 1
ATOM 556 O O . PRO A 1 71 ? 10.540 4.747 -8.986 1.00 91.19 71 PRO A O 1
ATOM 559 N N . GLY A 1 72 ? 11.580 4.074 -7.114 1.00 91.69 72 GLY A N 1
ATOM 560 C CA . GLY A 1 72 ? 10.998 5.072 -6.223 1.00 91.69 72 GLY A CA 1
ATOM 561 C C . GLY A 1 72 ? 9.644 4.672 -5.626 1.00 91.69 72 GLY A C 1
ATOM 562 O O . GLY A 1 72 ? 8.904 3.836 -6.147 1.00 91.69 72 GLY A O 1
ATOM 563 N N . ILE A 1 73 ? 9.308 5.301 -4.498 1.00 92.25 73 ILE A N 1
ATOM 564 C CA . ILE A 1 73 ? 8.090 4.994 -3.733 1.00 92.25 73 ILE A CA 1
ATOM 565 C C . ILE A 1 73 ? 6.804 5.501 -4.401 1.00 92.25 73 ILE A C 1
ATOM 567 O O . ILE A 1 73 ? 5.731 4.950 -4.165 1.00 92.25 73 ILE A O 1
ATOM 571 N N . ALA A 1 74 ? 6.900 6.503 -5.280 1.00 93.19 74 ALA A N 1
ATOM 572 C CA . ALA A 1 74 ? 5.760 7.054 -6.016 1.00 93.19 74 ALA A CA 1
ATOM 573 C C . ALA A 1 74 ? 5.032 5.989 -6.859 1.00 93.19 74 ALA A C 1
ATOM 575 O O . ALA A 1 74 ? 3.819 6.069 -7.047 1.00 93.19 74 ALA A O 1
ATOM 576 N N . ARG A 1 75 ? 5.726 4.915 -7.261 1.00 91.88 75 ARG A N 1
ATOM 577 C CA . ARG A 1 75 ? 5.115 3.759 -7.932 1.00 91.88 75 ARG A CA 1
ATOM 578 C C . ARG A 1 75 ? 4.096 3.010 -7.063 1.00 91.88 75 ARG A C 1
ATOM 580 O O . ARG A 1 75 ? 3.190 2.379 -7.596 1.00 91.88 75 ARG A O 1
ATOM 587 N N . MET A 1 76 ? 4.189 3.091 -5.734 1.00 92.88 76 MET A N 1
ATOM 588 C CA . MET A 1 76 ? 3.140 2.570 -4.846 1.00 92.88 76 MET A CA 1
ATOM 589 C C . MET A 1 76 ? 1.882 3.440 -4.882 1.00 92.88 76 MET A C 1
ATOM 591 O O . MET A 1 76 ? 0.776 2.910 -4.942 1.00 92.88 76 MET A O 1
ATOM 595 N N . ALA A 1 77 ? 2.049 4.764 -4.879 1.00 93.94 77 ALA A N 1
ATOM 596 C CA . ALA A 1 77 ? 0.944 5.715 -4.999 1.00 93.94 77 ALA A CA 1
ATOM 597 C C . ALA A 1 77 ? 0.216 5.562 -6.337 1.00 93.94 77 ALA A C 1
ATOM 599 O O . ALA A 1 77 ? -1.010 5.558 -6.390 1.00 93.94 77 ALA A O 1
ATOM 600 N N . GLU A 1 78 ? 0.976 5.324 -7.402 1.00 92.25 78 GLU A N 1
ATOM 601 C CA . GLU A 1 78 ? 0.451 4.949 -8.709 1.00 92.25 78 GLU A CA 1
ATOM 602 C C . GLU A 1 78 ? -0.465 3.723 -8.632 1.00 92.25 78 GLU A C 1
ATOM 604 O O . GLU A 1 78 ? -1.621 3.805 -9.040 1.00 92.25 78 GLU A O 1
ATOM 609 N N . LEU A 1 79 ? -0.004 2.619 -8.030 1.00 91.62 79 LEU A N 1
ATOM 610 C CA . LEU A 1 79 ? -0.836 1.423 -7.856 1.00 91.62 79 LEU A CA 1
ATOM 611 C C . LEU A 1 79 ? -2.123 1.710 -7.081 1.00 91.62 79 LEU A C 1
ATOM 613 O O . LEU A 1 79 ? -3.168 1.176 -7.439 1.00 91.62 79 LEU A O 1
ATOM 617 N N . VAL A 1 80 ? -2.066 2.550 -6.046 1.00 94.06 80 VAL A N 1
ATOM 618 C CA . VAL A 1 80 ? -3.261 2.964 -5.301 1.00 94.06 80 VAL A CA 1
ATOM 619 C C . VAL A 1 80 ? -4.232 3.712 -6.214 1.00 94.06 80 VAL A C 1
ATOM 621 O O . VAL A 1 80 ? -5.403 3.350 -6.293 1.00 94.06 80 VAL A O 1
ATOM 624 N N . CYS A 1 81 ? -3.751 4.713 -6.949 1.00 91.81 81 CYS A N 1
ATOM 625 C CA . CYS A 1 81 ? -4.585 5.560 -7.800 1.00 91.81 81 CYS A CA 1
ATOM 626 C C . CYS A 1 81 ? -5.075 4.885 -9.088 1.00 91.81 81 CYS A C 1
ATOM 628 O O . CYS A 1 81 ? -5.943 5.445 -9.761 1.00 91.81 81 CYS A O 1
ATOM 630 N N . PHE A 1 82 ? -4.549 3.720 -9.468 1.00 89.56 82 PHE A N 1
ATOM 631 C CA 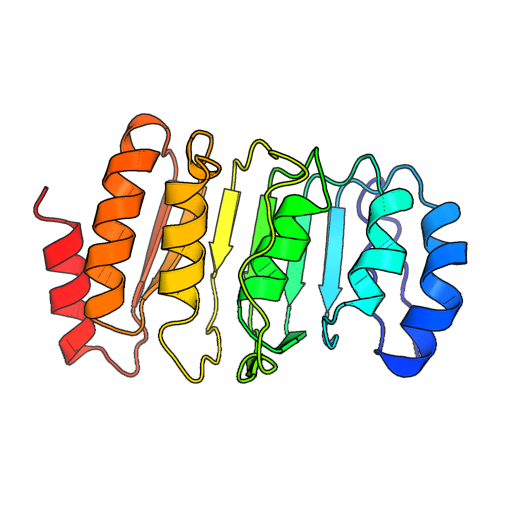. PHE A 1 82 ? -4.996 3.021 -10.679 1.00 89.56 82 PHE A CA 1
ATOM 632 C C . PHE A 1 82 ? -6.296 2.252 -10.497 1.00 89.56 82 PHE A C 1
ATOM 634 O O . PHE A 1 82 ? -7.014 2.045 -11.472 1.00 89.56 82 PHE A O 1
ATOM 641 N N . PHE A 1 83 ? -6.605 1.828 -9.275 1.00 91.81 83 PHE A N 1
ATOM 642 C CA . PHE A 1 83 ? -7.733 0.947 -9.016 1.00 91.81 83 PHE A CA 1
ATOM 643 C C . PHE A 1 83 ? -8.801 1.704 -8.215 1.00 91.81 83 PHE A C 1
ATOM 645 O O . PHE A 1 83 ? -8.683 1.813 -6.995 1.00 91.81 83 PHE A O 1
ATOM 652 N N . PRO A 1 84 ? -9.868 2.212 -8.864 1.00 92.81 84 PRO A N 1
ATOM 653 C CA . PRO A 1 84 ? -10.857 3.077 -8.210 1.00 92.81 84 PRO A CA 1
ATOM 654 C C . PRO A 1 84 ? -11.623 2.381 -7.077 1.00 92.81 84 PRO A C 1
ATOM 656 O O . PRO A 1 84 ? -12.134 3.040 -6.176 1.00 92.81 84 PRO A O 1
ATOM 659 N N . HIS A 1 85 ? -11.689 1.049 -7.103 1.00 95.12 85 HIS A N 1
ATOM 660 C CA . HIS A 1 85 ? -12.356 0.235 -6.087 1.00 95.12 85 HIS A CA 1
ATOM 661 C C . HIS A 1 85 ? -11.385 -0.391 -5.080 1.00 95.12 85 HIS A C 1
ATOM 663 O O . HIS A 1 85 ? -11.789 -1.264 -4.309 1.00 95.12 85 HIS A O 1
ATOM 669 N N . LEU A 1 86 ? -10.116 0.031 -5.064 1.00 96.50 86 LEU A N 1
ATOM 670 C CA . LEU A 1 86 ? -9.127 -0.532 -4.157 1.00 96.50 86 LEU A CA 1
ATOM 671 C C . LEU A 1 86 ? -9.498 -0.254 -2.699 1.00 96.50 86 LEU A C 1
ATOM 673 O O . LEU A 1 86 ? -9.787 0.870 -2.307 1.00 96.50 86 LEU A O 1
ATOM 677 N N . LYS A 1 87 ? -9.447 -1.299 -1.881 1.00 97.75 87 LYS A N 1
ATOM 678 C CA . LYS A 1 87 ? -9.721 -1.243 -0.442 1.00 97.75 87 LYS A CA 1
ATOM 679 C C . LYS A 1 87 ? -8.528 -1.690 0.384 1.00 97.75 87 LYS A C 1
ATOM 681 O O . LYS A 1 87 ? -8.353 -1.238 1.510 1.00 97.75 87 LYS A O 1
ATOM 686 N N . LYS A 1 88 ? -7.722 -2.613 -0.141 1.00 98.06 88 LYS A N 1
ATOM 687 C CA . LYS A 1 88 ? -6.645 -3.268 0.603 1.00 98.06 88 LYS A CA 1
ATOM 688 C C . LYS A 1 88 ? -5.339 -3.157 -0.168 1.00 98.06 88 LYS A C 1
ATOM 690 O O . LYS A 1 88 ? -5.207 -3.730 -1.249 1.00 98.06 88 LYS A O 1
ATOM 695 N N . PHE A 1 89 ? -4.372 -2.467 0.424 1.00 97.12 89 PHE A N 1
ATOM 696 C CA . PHE A 1 89 ? -3.026 -2.313 -0.112 1.00 97.12 89 PHE A CA 1
ATOM 697 C C . PHE A 1 89 ? -2.020 -2.964 0.837 1.00 97.12 89 PHE A C 1
ATOM 699 O O . PHE A 1 89 ? -1.916 -2.593 2.007 1.00 97.12 89 PHE A O 1
ATOM 706 N N . LYS A 1 90 ? -1.315 -3.989 0.357 1.00 96.25 90 LYS A N 1
ATOM 707 C CA . LYS A 1 90 ? -0.376 -4.769 1.172 1.00 96.25 90 LYS A CA 1
ATOM 708 C C . LYS A 1 90 ? 0.972 -4.862 0.476 1.00 96.25 90 LYS A C 1
ATOM 710 O O . LYS A 1 90 ? 1.029 -5.256 -0.687 1.00 96.25 90 LYS A O 1
ATOM 715 N N . VAL A 1 91 ? 2.054 -4.587 1.191 1.00 94.25 91 VAL A N 1
ATOM 716 C CA . VAL A 1 91 ? 3.407 -4.571 0.626 1.00 94.25 91 VAL A CA 1
ATOM 717 C C . VAL A 1 91 ? 4.368 -5.333 1.532 1.00 94.25 91 VAL A C 1
ATOM 719 O O . VAL A 1 91 ? 4.465 -5.025 2.712 1.00 94.25 91 VAL A O 1
ATOM 722 N N . GLY A 1 92 ? 5.089 -6.319 0.999 1.00 92.25 92 GLY A N 1
ATOM 723 C CA . GLY A 1 92 ? 6.073 -7.097 1.757 1.00 92.25 92 GLY A CA 1
ATOM 724 C C . GLY A 1 92 ? 7.363 -7.340 0.978 1.00 92.25 92 GLY A C 1
ATOM 725 O O . GLY A 1 92 ? 7.330 -7.576 -0.227 1.00 92.25 92 GLY A O 1
ATOM 726 N N . ASP A 1 93 ? 8.501 -7.312 1.669 1.00 90.31 93 ASP A N 1
ATOM 727 C CA . ASP A 1 93 ? 9.836 -7.594 1.120 1.00 90.31 93 ASP A CA 1
ATOM 728 C C . ASP A 1 93 ? 10.171 -6.785 -0.143 1.00 90.31 93 ASP A C 1
ATOM 730 O O . ASP A 1 93 ? 10.735 -7.302 -1.103 1.00 90.31 93 ASP A O 1
ATOM 734 N N . VAL A 1 94 ? 9.771 -5.520 -0.195 1.00 91.56 94 VAL A N 1
ATOM 735 C CA . VAL A 1 94 ? 9.929 -4.703 -1.396 1.00 91.56 94 VAL A CA 1
ATOM 736 C C . VAL A 1 94 ? 11.259 -3.953 -1.391 1.00 91.56 94 VAL A C 1
ATOM 738 O O . VAL A 1 94 ? 11.627 -3.344 -0.390 1.00 91.56 94 VAL A O 1
ATOM 741 N N . PHE A 1 95 ? 11.944 -3.950 -2.536 1.00 92.12 95 PHE A N 1
ATOM 742 C CA . PHE A 1 95 ? 13.157 -3.171 -2.773 1.00 92.12 95 PHE A CA 1
ATOM 743 C C . PHE A 1 95 ? 12.830 -1.876 -3.524 1.00 92.12 95 PHE A C 1
ATOM 745 O O . PHE A 1 95 ? 12.394 -1.915 -4.678 1.00 92.12 95 PHE A O 1
ATOM 752 N N . VAL A 1 96 ? 13.033 -0.725 -2.884 1.00 92.06 96 VAL A N 1
ATOM 753 C CA . VAL A 1 96 ? 12.779 0.584 -3.502 1.00 92.06 96 VAL A CA 1
ATOM 754 C C . VAL A 1 96 ? 14.103 1.174 -3.967 1.00 92.06 96 VAL A C 1
ATOM 756 O O . VAL A 1 96 ? 14.947 1.558 -3.162 1.00 92.06 96 VAL A O 1
ATOM 759 N N . MET A 1 97 ? 14.279 1.235 -5.284 1.00 91.69 97 MET A N 1
ATOM 760 C CA . MET A 1 97 ? 15.402 1.908 -5.930 1.00 91.69 97 MET A CA 1
ATOM 761 C C . MET A 1 97 ? 15.227 3.432 -5.854 1.00 91.69 97 MET A C 1
ATOM 763 O O . MET A 1 97 ? 14.097 3.902 -5.680 1.00 91.69 97 MET A O 1
ATOM 767 N N . PRO A 1 98 ? 16.307 4.213 -6.039 1.00 90.56 98 PRO A N 1
ATOM 768 C CA . PRO A 1 98 ? 16.198 5.656 -6.206 1.00 90.56 98 PRO A CA 1
ATOM 769 C C . PRO A 1 98 ? 15.170 6.021 -7.290 1.00 90.56 98 PRO A C 1
ATOM 771 O O . PRO A 1 98 ? 15.060 5.300 -8.290 1.00 90.56 98 PRO A O 1
ATOM 774 N N . PRO A 1 99 ? 14.396 7.103 -7.100 1.00 89.19 99 PRO A N 1
ATOM 775 C CA . PRO A 1 99 ? 13.433 7.541 -8.098 1.00 89.19 99 PRO A CA 1
ATOM 776 C C . PRO A 1 99 ? 14.148 7.961 -9.385 1.00 89.19 99 PRO A C 1
ATOM 778 O O . PRO A 1 99 ? 15.253 8.506 -9.359 1.00 89.19 99 PRO A O 1
ATOM 781 N N . GLU A 1 100 ? 13.494 7.733 -10.520 1.00 87.81 100 GLU A N 1
ATOM 782 C CA . GLU A 1 100 ? 13.945 8.292 -11.792 1.00 87.81 100 GLU A CA 1
ATOM 783 C C . GLU A 1 100 ? 13.878 9.834 -11.734 1.00 87.81 100 GLU A C 1
ATOM 785 O O . GLU A 1 100 ? 12.971 10.383 -11.095 1.00 87.81 100 GLU A O 1
ATOM 790 N N . PRO A 1 101 ? 14.813 10.562 -12.373 1.00 87.81 101 PRO A N 1
ATOM 791 C CA . PRO A 1 101 ? 14.800 12.021 -12.371 1.00 87.81 101 PRO A CA 1
ATOM 792 C C . PRO A 1 101 ? 13.456 12.582 -12.847 1.00 87.81 101 PRO A C 1
ATOM 794 O O . PRO A 1 101 ? 12.939 12.179 -13.887 1.00 87.81 101 PRO A O 1
ATOM 797 N N . GLY A 1 102 ? 12.889 13.518 -12.082 1.00 85.38 102 GLY A N 1
ATOM 798 C CA . GLY A 1 102 ? 11.593 14.132 -12.390 1.00 85.38 102 GLY A CA 1
ATOM 799 C C . GLY A 1 102 ? 10.372 13.270 -12.054 1.00 85.38 102 GLY A C 1
ATOM 800 O O . GLY A 1 102 ? 9.248 13.714 -12.276 1.00 85.38 102 GLY A O 1
ATOM 801 N N . HIS A 1 103 ? 10.550 12.067 -11.500 1.00 84.31 103 HIS A N 1
ATOM 802 C CA . HIS A 1 103 ? 9.428 11.242 -11.072 1.00 84.31 103 HIS A CA 1
ATOM 803 C C . HIS A 1 103 ? 8.864 11.743 -9.734 1.00 84.31 103 HIS A C 1
ATOM 805 O O . HIS A 1 103 ? 9.489 11.600 -8.682 1.00 84.31 103 HIS A O 1
ATOM 811 N N . THR A 1 104 ? 7.675 12.341 -9.778 1.00 91.50 104 THR A N 1
ATOM 812 C CA . THR A 1 104 ? 6.930 12.805 -8.601 1.00 91.50 104 THR A CA 1
ATOM 813 C C . THR A 1 104 ? 5.795 11.848 -8.255 1.00 91.50 104 THR A C 1
ATOM 815 O O . THR A 1 104 ? 5.457 10.950 -9.026 1.00 91.50 104 THR A O 1
ATOM 818 N N . PHE A 1 105 ? 5.172 12.053 -7.093 1.00 90.75 105 PHE A N 1
ATOM 819 C CA . PHE A 1 105 ? 3.900 11.400 -6.796 1.00 90.75 105 PHE A CA 1
ATOM 820 C C . PHE A 1 105 ? 2.866 11.722 -7.884 1.00 90.75 105 PHE A C 1
ATOM 822 O O . PHE A 1 105 ? 2.853 12.849 -8.392 1.00 90.75 105 PHE A O 1
ATOM 829 N N . PRO A 1 106 ? 2.029 10.742 -8.263 1.00 90.25 106 PRO A N 1
ATOM 830 C CA . PRO A 1 106 ? 1.018 10.948 -9.283 1.00 90.25 106 PRO A CA 1
ATOM 831 C C . PRO A 1 106 ? -0.083 11.874 -8.768 1.00 90.25 106 PRO A C 1
ATOM 833 O O . PRO A 1 106 ? -0.413 11.881 -7.579 1.00 90.25 106 PRO A O 1
ATOM 836 N N . GLU A 1 107 ? -0.705 12.601 -9.692 1.00 91.25 107 GLU A N 1
ATOM 837 C CA . GLU A 1 107 ? -2.000 13.214 -9.428 1.00 91.25 107 GLU A CA 1
ATOM 838 C C . GLU A 1 107 ? -3.047 12.125 -9.171 1.00 91.25 107 GLU A C 1
ATOM 840 O O . GLU A 1 107 ? -3.035 11.048 -9.779 1.00 91.25 107 GLU A O 1
ATOM 845 N N . VAL A 1 108 ? -3.969 12.405 -8.254 1.00 89.81 108 VAL A N 1
ATOM 846 C CA . VAL A 1 108 ? -4.990 11.445 -7.839 1.00 89.81 108 VAL A CA 1
ATOM 847 C C . VAL A 1 108 ? -6.107 11.404 -8.876 1.00 89.81 108 VAL A C 1
ATOM 849 O O . VAL A 1 108 ? -7.083 12.147 -8.799 1.00 89.81 108 VAL A O 1
ATOM 852 N N . ILE A 1 109 ? -5.956 10.511 -9.854 1.00 87.44 109 ILE A N 1
ATOM 853 C CA . ILE A 1 109 ? -6.953 10.285 -10.913 1.00 87.44 109 ILE A CA 1
ATOM 854 C C . ILE A 1 109 ? -8.176 9.538 -10.358 1.00 87.44 109 ILE A C 1
ATOM 856 O O . ILE A 1 109 ? -9.309 9.812 -10.748 1.00 87.44 109 ILE A O 1
ATOM 860 N N . SER A 1 110 ? -7.961 8.607 -9.423 1.00 88.44 110 SER A N 1
ATOM 861 C CA . SER A 1 110 ? -9.031 7.923 -8.697 1.00 88.44 110 SER A CA 1
ATOM 862 C C . SER A 1 110 ? -8.794 7.989 -7.190 1.00 88.44 110 SER A C 1
ATOM 864 O O . SER A 1 110 ? -7.652 7.955 -6.730 1.00 88.44 110 SER A O 1
ATOM 866 N N . ARG A 1 111 ? -9.887 8.116 -6.428 1.00 94.06 111 ARG A N 1
ATOM 867 C CA . ARG A 1 111 ? -9.891 8.224 -4.961 1.00 94.06 111 ARG A CA 1
ATOM 868 C C . ARG A 1 111 ? -10.459 6.941 -4.347 1.00 94.06 111 ARG A C 1
ATOM 870 O O . ARG A 1 111 ? -11.634 6.928 -3.977 1.00 94.06 111 ARG A O 1
ATOM 877 N N . PRO A 1 112 ? -9.672 5.854 -4.277 1.00 95.25 112 PRO A N 1
ATOM 878 C CA . PRO A 1 112 ? -10.131 4.618 -3.661 1.00 95.25 112 PRO A CA 1
ATOM 879 C C . PRO A 1 112 ? -10.453 4.816 -2.177 1.00 95.25 112 PRO A C 1
ATOM 881 O O . PRO A 1 112 ? -9.757 5.540 -1.462 1.00 95.25 112 PRO A O 1
ATOM 884 N N . SER A 1 113 ? -11.478 4.119 -1.690 1.00 96.31 113 SER A N 1
ATOM 885 C CA . SER A 1 113 ? -11.792 4.039 -0.260 1.00 96.31 113 SER A CA 1
ATOM 886 C C . SER A 1 113 ? -10.889 3.003 0.413 1.00 96.31 113 SER A C 1
ATOM 888 O O . SER A 1 113 ? -11.319 1.884 0.695 1.00 96.31 113 SER A O 1
ATOM 890 N N . LEU A 1 114 ? -9.622 3.355 0.642 1.00 97.50 114 LEU A N 1
ATOM 891 C CA . LEU A 1 114 ? -8.666 2.465 1.302 1.00 97.50 114 LEU A CA 1
ATOM 892 C C . LEU A 1 114 ? -9.100 2.166 2.742 1.00 97.50 114 LEU A C 1
ATOM 894 O O . LEU A 1 114 ? -9.201 3.062 3.571 1.00 97.50 114 LEU A O 1
ATOM 898 N N . GLU A 1 115 ? -9.310 0.886 3.035 1.00 97.94 115 GLU A N 1
ATOM 899 C CA . GLU A 1 115 ? -9.711 0.370 4.347 1.00 97.94 115 GLU A CA 1
ATOM 900 C C . GLU A 1 115 ? -8.527 -0.264 5.093 1.00 97.94 115 GLU A C 1
ATOM 902 O O . GLU A 1 115 ? -8.463 -0.222 6.322 1.00 97.94 115 GLU A O 1
ATOM 907 N N . VAL A 1 116 ? -7.587 -0.871 4.362 1.00 97.75 116 VAL A N 1
ATOM 908 C CA . VAL A 1 116 ? -6.469 -1.627 4.939 1.00 97.75 116 VAL A CA 1
ATOM 909 C C . VAL A 1 116 ? -5.166 -1.252 4.254 1.00 97.75 116 VAL A C 1
ATOM 911 O O . VAL A 1 116 ? -5.023 -1.445 3.044 1.00 97.75 116 VAL A O 1
ATOM 914 N N . ILE A 1 117 ? -4.188 -0.827 5.050 1.00 96.31 117 ILE A N 1
ATOM 915 C CA . ILE A 1 117 ? -2.811 -0.618 4.607 1.00 96.31 117 ILE A CA 1
ATOM 916 C C . ILE A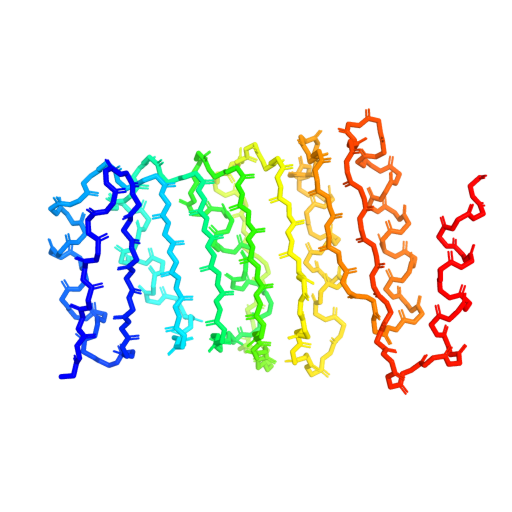 1 117 ? -1.881 -1.457 5.478 1.00 96.31 117 ILE A C 1
ATOM 918 O O . ILE A 1 117 ? -1.900 -1.338 6.704 1.00 96.31 117 ILE A O 1
ATOM 922 N N . ARG A 1 118 ? -1.078 -2.326 4.850 1.00 95.69 118 ARG A N 1
ATOM 923 C CA . ARG A 1 118 ? -0.090 -3.141 5.571 1.00 95.69 118 ARG A CA 1
ATOM 924 C C . ARG A 1 118 ? 1.282 -3.135 4.914 1.00 95.69 118 ARG A C 1
ATOM 926 O O . ARG A 1 118 ? 1.409 -3.491 3.742 1.00 95.69 118 ARG A O 1
ATOM 933 N N . PHE A 1 119 ? 2.292 -2.874 5.729 1.00 92.31 119 PHE A N 1
ATOM 934 C CA . PHE A 1 119 ? 3.714 -2.993 5.439 1.00 92.31 119 PHE A CA 1
ATOM 935 C C . PHE A 1 119 ? 4.362 -3.948 6.459 1.00 92.31 119 PHE A C 1
ATOM 937 O O . PHE A 1 119 ? 5.193 -3.514 7.252 1.00 92.31 119 PHE A O 1
ATOM 944 N N . PRO A 1 120 ? 3.974 -5.243 6.489 1.00 79.94 120 PRO A N 1
ATOM 945 C CA . PRO A 1 120 ? 4.352 -6.181 7.554 1.00 79.94 120 PRO A CA 1
ATOM 946 C C . PRO A 1 120 ? 5.819 -6.627 7.511 1.00 79.94 120 PRO A C 1
ATOM 948 O O . PRO A 1 120 ? 6.237 -7.489 8.281 1.00 79.94 120 PRO A O 1
ATOM 951 N N . SER A 1 121 ? 6.598 -6.164 6.540 1.00 80.00 121 SER A N 1
ATOM 952 C CA . SER A 1 121 ? 7.957 -6.646 6.307 1.00 80.00 121 SER A CA 1
ATO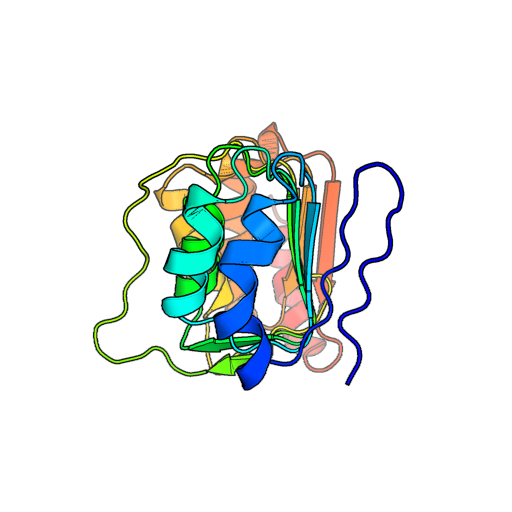M 953 C C . SER A 1 121 ? 8.848 -5.496 5.885 1.00 80.00 121 SER A C 1
ATOM 955 O O . SER A 1 121 ? 8.362 -4.423 5.522 1.00 80.00 121 SER A O 1
ATOM 957 N N . ARG A 1 122 ? 10.162 -5.732 5.928 1.00 71.75 122 ARG A N 1
ATOM 958 C CA . ARG A 1 122 ? 11.142 -4.713 5.578 1.00 71.75 122 ARG A CA 1
ATOM 959 C C . ARG A 1 122 ? 10.897 -4.204 4.164 1.00 71.75 122 ARG A C 1
ATOM 961 O O . ARG A 1 122 ? 10.930 -4.962 3.196 1.00 71.75 122 ARG A O 1
ATOM 968 N N . LEU A 1 123 ? 10.646 -2.904 4.066 1.00 74.44 123 LEU A N 1
ATOM 969 C CA . LEU A 1 123 ? 10.897 -2.185 2.836 1.00 74.44 123 LEU A CA 1
ATOM 970 C C . LEU A 1 123 ? 12.399 -1.922 2.833 1.00 74.44 123 LEU A C 1
ATOM 972 O O . LEU A 1 123 ? 12.919 -1.238 3.712 1.00 74.44 123 LEU A O 1
ATOM 976 N N . PHE A 1 124 ? 13.108 -2.510 1.881 1.00 72.56 124 PHE A N 1
ATOM 977 C CA . PHE A 1 124 ? 14.514 -2.206 1.669 1.00 72.56 124 PHE A CA 1
ATOM 978 C C . PHE A 1 124 ? 14.567 -0.848 0.975 1.00 72.56 124 PHE A C 1
ATOM 980 O O . PHE A 1 124 ? 14.482 -0.748 -0.252 1.00 72.56 124 PHE A O 1
ATOM 987 N N . LEU A 1 125 ? 14.578 0.195 1.799 1.00 70.56 125 LEU A N 1
ATOM 988 C CA . LEU A 1 125 ? 14.544 1.582 1.373 1.00 70.56 125 LEU A CA 1
ATOM 989 C C . LEU A 1 125 ? 15.955 2.149 1.386 1.00 70.56 125 LEU A C 1
ATOM 991 O O . LEU A 1 125 ? 16.685 2.004 2.366 1.00 70.56 125 LEU A O 1
ATOM 995 N N . VAL A 1 126 ? 16.308 2.850 0.314 1.00 67.50 126 VAL A N 1
ATOM 996 C CA . VAL A 1 126 ? 17.524 3.668 0.286 1.00 67.50 126 VAL A CA 1
ATOM 997 C C . VAL A 1 126 ? 17.330 4.963 1.106 1.00 67.50 126 VAL A C 1
ATOM 999 O O . VAL A 1 126 ? 18.310 5.529 1.568 1.00 67.50 126 VAL A O 1
ATOM 1002 N N . ASP A 1 127 ? 16.083 5.379 1.393 1.00 68.44 127 ASP A N 1
ATOM 1003 C CA . ASP A 1 127 ? 15.744 6.702 1.957 1.00 68.44 127 ASP A CA 1
ATOM 1004 C C . ASP A 1 127 ? 14.457 6.730 2.815 1.00 68.44 127 ASP A C 1
ATOM 1006 O O . ASP A 1 127 ? 13.829 5.697 3.045 1.00 68.44 127 ASP A O 1
ATOM 1010 N N . ASP A 1 128 ? 14.015 7.931 3.231 1.00 75.25 128 ASP A N 1
ATOM 1011 C CA . ASP A 1 128 ? 12.731 8.251 3.902 1.00 75.25 128 ASP A CA 1
ATOM 1012 C C . ASP A 1 128 ? 11.492 8.030 2.992 1.00 75.25 128 ASP A C 1
ATOM 1014 O O . ASP A 1 128 ? 10.530 8.797 2.960 1.00 75.25 128 ASP A O 1
ATOM 1018 N N . SER A 1 129 ? 11.517 6.970 2.194 1.00 81.25 129 SER A N 1
ATOM 1019 C CA . SER A 1 129 ? 10.545 6.696 1.142 1.00 81.25 129 SER A CA 1
ATOM 1020 C C . SER A 1 129 ? 9.142 6.432 1.692 1.00 81.25 129 SER A C 1
ATOM 1022 O O . SER A 1 129 ? 8.176 6.998 1.185 1.00 81.25 129 SER A O 1
ATOM 1024 N N . ILE A 1 130 ? 9.007 5.621 2.748 1.00 87.06 130 ILE A N 1
ATOM 1025 C CA . ILE A 1 130 ? 7.686 5.297 3.310 1.00 87.06 130 ILE A CA 1
ATOM 1026 C C . ILE A 1 130 ? 7.010 6.533 3.903 1.00 87.06 130 ILE A C 1
ATOM 1028 O O . ILE A 1 130 ? 5.835 6.773 3.653 1.00 87.06 130 ILE A O 1
ATOM 1032 N N . SER A 1 131 ? 7.786 7.367 4.590 1.00 87.81 131 SER A N 1
ATOM 1033 C CA . SER A 1 131 ? 7.379 8.663 5.124 1.00 87.81 131 SER A CA 1
ATOM 1034 C C . SER A 1 131 ? 6.729 9.550 4.064 1.00 87.81 131 SER A C 1
ATOM 1036 O O . SER A 1 131 ? 5.622 10.040 4.269 1.00 87.81 131 SER A O 1
ATOM 1038 N N . ASN A 1 132 ? 7.364 9.680 2.896 1.00 90.88 132 ASN A N 1
ATOM 1039 C CA . ASN A 1 132 ? 6.821 10.466 1.788 1.00 90.88 132 ASN A CA 1
ATOM 1040 C C . ASN A 1 132 ? 5.503 9.884 1.249 1.00 90.88 132 ASN A C 1
ATOM 1042 O O . ASN A 1 132 ? 4.602 10.629 0.873 1.00 90.88 132 ASN A O 1
ATOM 1046 N N . PHE A 1 133 ? 5.372 8.554 1.213 1.00 92.81 133 PHE A N 1
ATOM 1047 C CA . PHE A 1 133 ? 4.133 7.900 0.785 1.00 92.81 133 PHE A CA 1
ATOM 1048 C C . PHE A 1 133 ? 2.987 8.112 1.784 1.00 92.81 133 PHE A C 1
ATOM 1050 O O . PHE A 1 133 ? 1.861 8.386 1.372 1.00 92.81 133 PHE A O 1
ATOM 1057 N N . LEU A 1 134 ? 3.263 8.020 3.087 1.00 92.44 134 LEU A N 1
ATOM 1058 C CA . LEU A 1 134 ? 2.260 8.274 4.124 1.00 92.44 134 LEU A CA 1
ATOM 1059 C C . LEU A 1 134 ? 1.824 9.744 4.141 1.00 92.44 134 LEU A C 1
ATOM 1061 O O . LEU A 1 134 ? 0.629 10.014 4.224 1.00 92.44 134 LEU A O 1
ATOM 1065 N N . ASP A 1 135 ? 2.764 10.682 4.007 1.00 91.56 135 ASP A N 1
ATOM 1066 C CA . ASP A 1 135 ? 2.454 12.113 3.906 1.00 91.56 135 ASP A CA 1
ATOM 1067 C C . ASP A 1 135 ? 1.557 12.411 2.694 1.00 91.56 135 ASP A C 1
ATOM 1069 O O . ASP A 1 135 ? 0.524 13.071 2.819 1.00 91.56 135 ASP A O 1
ATOM 1073 N N . TRP A 1 136 ? 1.872 11.819 1.537 1.00 94.56 136 TRP A N 1
ATOM 1074 C CA . TRP A 1 136 ? 1.029 11.902 0.345 1.00 94.56 136 TRP A CA 1
ATOM 1075 C C . TRP A 1 136 ? -0.390 11.349 0.580 1.00 94.56 136 TRP A C 1
ATOM 1077 O O . TRP A 1 136 ? -1.365 12.013 0.228 1.00 94.56 136 TRP A O 1
ATOM 1087 N N . LEU A 1 137 ? -0.544 10.190 1.237 1.00 94.44 137 LEU A N 1
ATOM 1088 C CA . LEU A 1 137 ? -1.869 9.643 1.589 1.00 94.44 137 LEU A CA 1
ATOM 1089 C C . LEU A 1 137 ? -2.690 10.599 2.471 1.00 94.44 137 LEU A C 1
ATOM 1091 O O . LEU A 1 137 ? -3.920 10.680 2.335 1.00 94.44 137 LEU A O 1
ATOM 1095 N N . VAL A 1 138 ? -2.022 11.304 3.390 1.00 92.56 138 VAL A N 1
ATOM 1096 C CA . VAL A 1 138 ? -2.655 12.305 4.254 1.00 92.56 138 VAL A CA 1
ATOM 1097 C C . VAL A 1 138 ? -3.094 13.509 3.436 1.00 92.56 138 VAL A C 1
ATOM 1099 O O . VAL A 1 138 ? -4.283 13.840 3.435 1.00 92.56 138 VAL A O 1
ATOM 1102 N N . LYS A 1 139 ? -2.161 14.102 2.687 1.00 92.94 139 LYS A N 1
ATOM 1103 C CA . LYS A 1 139 ? -2.383 15.276 1.837 1.00 92.94 139 LYS A CA 1
ATOM 1104 C C . LYS A 1 139 ? -3.539 15.079 0.857 1.00 92.94 139 LYS A C 1
ATOM 1106 O O . LYS A 1 139 ? -4.378 15.962 0.703 1.00 92.94 139 LYS A O 1
ATOM 1111 N N . GLU A 1 140 ? -3.630 13.901 0.252 1.00 94.69 140 GLU A N 1
ATOM 1112 C CA . GLU A 1 140 ? -4.669 13.577 -0.728 1.00 94.69 140 GLU A CA 1
ATOM 1113 C C . GLU A 1 140 ? -5.989 13.088 -0.105 1.00 94.69 140 GLU A C 1
ATOM 1115 O O . GLU A 1 140 ? -6.949 12.780 -0.819 1.00 94.69 140 GLU A O 1
ATOM 1120 N N . SER A 1 141 ? -6.078 13.041 1.231 1.00 94.19 141 SER A N 1
ATOM 1121 C CA . SER A 1 141 ? -7.255 12.570 1.981 1.00 94.19 141 SER A CA 1
ATOM 1122 C C . SER A 1 141 ? -7.658 11.113 1.690 1.00 94.19 141 SER A C 1
ATOM 1124 O O . SER A 1 141 ? -8.798 10.710 1.936 1.00 94.19 141 SER A O 1
ATOM 1126 N N . LEU A 1 142 ? -6.720 10.290 1.209 1.00 95.06 142 LEU A N 1
ATOM 1127 C CA . LEU A 1 142 ? -6.940 8.862 0.929 1.00 95.06 142 LEU A CA 1
ATOM 1128 C C . LEU A 1 142 ? -6.968 8.002 2.204 1.00 95.06 142 LEU A C 1
ATOM 1130 O O . LEU A 1 142 ? -7.358 6.839 2.174 1.00 95.06 142 LEU A O 1
ATOM 1134 N N . HIS A 1 143 ? -6.574 8.583 3.334 1.00 93.94 143 HIS A N 1
ATOM 1135 C CA . HIS A 1 143 ? -6.493 7.923 4.631 1.00 93.94 143 HIS A CA 1
ATOM 1136 C C . HIS A 1 143 ? -7.828 7.850 5.394 1.00 93.94 143 HIS A C 1
ATOM 1138 O O . HIS A 1 143 ? -7.952 7.089 6.347 1.00 93.94 143 HIS A O 1
ATOM 1144 N N . THR A 1 144 ? -8.842 8.613 4.978 1.00 94.31 144 THR A N 1
ATOM 1145 C CA . THR A 1 144 ? -10.097 8.837 5.729 1.00 94.31 144 THR A CA 1
ATOM 1146 C C . THR A 1 144 ? -10.872 7.567 6.098 1.00 94.31 144 THR A C 1
ATOM 1148 O O . THR A 1 144 ? -11.574 7.541 7.107 1.00 94.31 144 THR A O 1
ATOM 1151 N N . HIS A 1 145 ? -10.733 6.501 5.309 1.00 96.38 145 HIS A N 1
ATOM 1152 C CA . HIS A 1 145 ? -11.450 5.238 5.498 1.00 96.38 145 HIS A CA 1
ATOM 1153 C C . HIS A 1 145 ? -10.575 4.117 6.075 1.00 96.38 145 HIS A C 1
ATOM 1155 O O . HIS A 1 145 ? -11.064 2.994 6.214 1.00 96.38 145 HIS A O 1
ATOM 1161 N N . ILE A 1 146 ? -9.310 4.394 6.415 1.00 97.00 146 ILE A N 1
ATOM 1162 C CA . ILE A 1 146 ? -8.379 3.371 6.896 1.00 97.00 146 ILE A CA 1
ATOM 1163 C C . ILE A 1 146 ? -8.821 2.892 8.278 1.00 97.00 146 ILE A C 1
ATOM 1165 O O . ILE A 1 146 ? -8.866 3.657 9.234 1.00 97.00 146 ILE A O 1
ATOM 1169 N N . ARG A 1 147 ? -9.097 1.592 8.377 1.00 97.38 147 ARG A N 1
ATOM 1170 C CA . ARG A 1 147 ? -9.480 0.904 9.617 1.00 97.38 147 ARG A CA 1
ATOM 1171 C C . ARG A 1 147 ? -8.377 0.004 10.140 1.00 97.38 147 ARG A C 1
ATOM 1173 O O . ARG A 1 147 ? -8.307 -0.228 11.338 1.00 97.38 147 ARG A O 1
ATOM 1180 N N . THR A 1 148 ? -7.513 -0.493 9.262 1.00 97.00 148 THR A N 1
ATOM 1181 C CA . THR A 1 148 ? -6.380 -1.330 9.653 1.00 97.00 148 THR A CA 1
ATOM 1182 C C . THR A 1 148 ? -5.090 -0.719 9.139 1.00 97.00 148 THR A C 1
ATOM 1184 O O . THR A 1 148 ? -4.916 -0.570 7.924 1.00 97.00 148 THR A O 1
ATOM 1187 N N . LEU A 1 149 ? -4.172 -0.447 10.061 1.00 95.06 149 LEU A N 1
ATOM 1188 C CA . LEU A 1 149 ? -2.837 0.048 9.765 1.00 95.06 149 LEU A CA 1
ATOM 1189 C C . LEU A 1 149 ? -1.790 -0.868 10.405 1.00 95.06 149 LEU A C 1
ATOM 1191 O O . LEU A 1 149 ? -1.800 -1.095 11.611 1.00 95.06 149 LEU A O 1
ATOM 1195 N N . ASP A 1 150 ? -0.898 -1.402 9.580 1.00 93.88 150 ASP A N 1
ATOM 1196 C CA . ASP A 1 150 ? 0.211 -2.262 10.000 1.00 93.88 150 ASP A CA 1
ATOM 1197 C C . ASP A 1 150 ? 1.498 -1.726 9.372 1.00 93.88 150 ASP A C 1
ATOM 1199 O O . ASP A 1 150 ? 1.623 -1.716 8.144 1.00 93.88 150 ASP A O 1
ATOM 1203 N N . ILE A 1 151 ? 2.410 -1.202 10.191 1.00 91.00 151 ILE A N 1
ATOM 1204 C CA . ILE A 1 151 ? 3.645 -0.555 9.729 1.00 91.00 151 ILE A CA 1
ATOM 1205 C C . ILE A 1 151 ? 4.829 -1.029 10.574 1.00 91.00 151 ILE A C 1
ATOM 1207 O O . ILE A 1 151 ? 4.783 -1.022 11.805 1.00 91.00 151 ILE A O 1
ATOM 1211 N N . VAL A 1 152 ? 5.932 -1.371 9.907 1.00 87.94 152 VAL A N 1
ATOM 1212 C CA . VAL A 1 152 ? 7.243 -1.521 10.549 1.00 87.94 152 VAL A CA 1
ATOM 1213 C C . VAL A 1 152 ? 7.963 -0.170 10.533 1.00 87.94 152 VAL A C 1
ATOM 1215 O O . VAL A 1 152 ? 8.136 0.417 9.467 1.00 87.94 152 VAL A O 1
ATOM 1218 N N . LEU A 1 153 ? 8.375 0.315 11.703 1.00 82.56 153 LEU A N 1
ATOM 1219 C CA . LEU A 1 153 ? 9.158 1.542 11.861 1.00 82.56 153 LEU A CA 1
ATOM 1220 C C . LEU A 1 153 ? 10.651 1.211 11.931 1.00 82.56 153 LEU A C 1
ATOM 1222 O O . LEU A 1 153 ? 11.073 0.352 12.714 1.00 82.56 153 LEU A O 1
ATOM 1226 N N . PHE A 1 154 ? 11.444 1.934 11.147 1.00 79.81 154 PHE A N 1
ATOM 1227 C CA . PHE A 1 154 ? 12.896 1.795 11.039 1.00 79.81 154 PHE A CA 1
ATOM 1228 C C . PHE A 1 154 ? 13.644 2.952 11.697 1.00 79.81 154 PHE A C 1
ATOM 1230 O O . PHE A 1 154 ? 14.766 2.753 12.172 1.00 79.81 154 PHE A O 1
ATOM 1237 N N . ARG A 1 155 ? 13.060 4.160 11.695 1.00 79.56 155 ARG A N 1
ATOM 1238 C CA . ARG A 1 155 ? 13.727 5.402 12.122 1.00 79.56 155 ARG A CA 1
ATOM 1239 C C . ARG A 1 155 ? 12.823 6.271 12.993 1.00 79.56 155 ARG A C 1
ATOM 1241 O O . ARG A 1 155 ? 11.614 6.337 12.797 1.00 79.56 155 ARG A O 1
ATOM 1248 N N . HIS A 1 156 ? 13.425 7.053 13.891 1.00 77.69 156 HIS A N 1
ATOM 1249 C CA . HIS A 1 156 ? 12.689 7.998 14.742 1.00 77.69 156 HIS A CA 1
ATOM 1250 C C . HIS A 1 156 ? 11.893 9.046 13.942 1.00 77.69 156 HIS A C 1
ATOM 1252 O O . HIS A 1 156 ? 10.789 9.412 14.329 1.00 77.69 156 HIS A O 1
ATOM 1258 N N . LYS A 1 157 ? 12.417 9.513 12.801 1.00 80.00 157 LYS A N 1
ATOM 1259 C CA . LYS A 1 157 ? 11.732 10.497 11.941 1.00 80.00 157 LYS A CA 1
ATOM 1260 C C . LYS A 1 157 ? 10.387 9.987 11.402 1.00 80.00 157 LYS A C 1
ATOM 1262 O O . LYS A 1 157 ? 9.459 10.773 11.240 1.00 80.00 157 LYS A O 1
ATOM 1267 N N . GLU A 1 158 ? 10.266 8.682 11.169 1.00 81.62 158 GLU A N 1
ATOM 1268 C CA . GLU A 1 158 ? 9.019 8.056 10.708 1.00 81.62 158 GLU A CA 1
ATOM 1269 C C . GLU A 1 158 ? 7.935 8.108 11.791 1.00 81.62 158 GLU A C 1
ATOM 1271 O O . GLU A 1 158 ? 6.751 8.171 11.471 1.00 81.62 158 GLU A O 1
ATOM 1276 N N . ALA A 1 159 ? 8.331 8.156 13.068 1.00 82.75 159 ALA A N 1
ATOM 1277 C CA . ALA A 1 159 ? 7.409 8.222 14.195 1.00 82.75 159 ALA A CA 1
ATOM 1278 C C . ALA A 1 159 ? 6.548 9.488 14.174 1.00 82.75 159 ALA A C 1
ATOM 1280 O O . ALA A 1 159 ? 5.352 9.417 14.438 1.00 82.75 159 ALA A O 1
ATOM 1281 N N 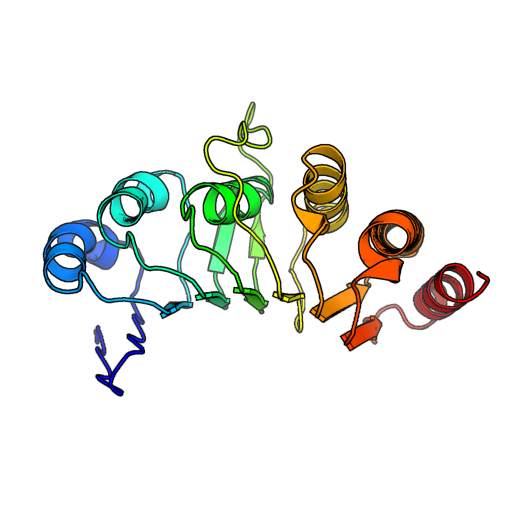. GLU A 1 160 ? 7.130 10.635 13.810 1.00 83.44 160 GLU A N 1
ATOM 1282 C CA . GLU A 1 160 ? 6.392 11.899 13.703 1.00 83.44 160 GLU A CA 1
ATOM 1283 C C . GLU A 1 160 ? 5.349 11.845 12.582 1.00 83.44 160 GLU A C 1
ATOM 1285 O O . GLU A 1 160 ? 4.219 12.302 12.732 1.00 83.44 160 GLU A O 1
ATOM 1290 N N . ILE A 1 161 ? 5.710 11.238 11.454 1.00 83.31 161 ILE A N 1
ATOM 1291 C CA . ILE A 1 161 ? 4.826 11.128 10.292 1.00 83.31 161 ILE A CA 1
ATOM 1292 C C . ILE A 1 161 ? 3.705 10.140 10.575 1.00 83.31 161 ILE A C 1
ATOM 1294 O O . ILE A 1 161 ? 2.545 10.425 10.283 1.00 83.31 161 ILE A O 1
ATOM 1298 N N . VAL A 1 162 ? 4.022 9.018 11.218 1.00 86.25 162 VAL A N 1
ATOM 1299 C CA . VAL A 1 162 ? 3.007 8.090 11.708 1.00 86.25 162 VAL A CA 1
ATOM 1300 C C . VAL A 1 162 ? 2.120 8.755 12.754 1.00 86.25 162 VAL A C 1
ATOM 1302 O O . VAL A 1 162 ? 0.910 8.571 12.694 1.00 86.25 162 VAL A O 1
ATOM 1305 N N . ARG A 1 163 ? 2.653 9.596 13.645 1.00 87.69 163 ARG A N 1
ATOM 1306 C CA . ARG A 1 163 ? 1.831 10.385 14.575 1.00 87.69 163 ARG A CA 1
ATOM 1307 C C . ARG A 1 163 ? 0.858 11.298 13.824 1.00 87.69 163 ARG A C 1
ATOM 1309 O O . ARG A 1 163 ? -0.322 11.335 14.165 1.00 87.69 163 ARG A O 1
ATOM 1316 N N . ASN A 1 164 ? 1.322 12.000 12.792 1.00 85.75 164 ASN A N 1
ATOM 1317 C CA . ASN A 1 164 ? 0.469 12.861 11.966 1.00 85.75 164 ASN A CA 1
ATOM 1318 C C . ASN A 1 164 ? -0.597 12.060 11.208 1.00 85.75 164 ASN A C 1
ATOM 1320 O O . ASN A 1 164 ? -1.764 12.450 11.202 1.00 85.75 164 ASN A O 1
ATOM 1324 N N . LEU A 1 165 ? -0.228 10.908 10.646 1.00 88.94 165 LEU A N 1
ATOM 1325 C CA . LEU A 1 165 ? -1.170 9.979 10.028 1.00 88.94 165 LEU A CA 1
ATOM 1326 C C . LEU A 1 165 ? -2.222 9.510 11.039 1.00 88.94 165 LEU A C 1
ATOM 1328 O O . LEU A 1 165 ? -3.410 9.586 10.746 1.00 88.94 165 LEU A O 1
ATOM 1332 N N . LEU A 1 166 ? -1.804 9.086 12.236 1.00 91.12 166 LEU A N 1
ATOM 1333 C CA . LEU A 1 166 ? -2.682 8.630 13.318 1.00 91.12 166 LEU A CA 1
ATOM 1334 C C . LEU A 1 166 ? -3.637 9.717 13.810 1.00 91.12 166 LEU A C 1
ATOM 1336 O O . LEU A 1 166 ? -4.762 9.394 14.169 1.00 91.12 166 LEU A O 1
ATOM 1340 N N . ARG A 1 167 ? -3.250 10.996 13.782 1.00 90.12 167 ARG A N 1
ATOM 1341 C CA . ARG A 1 167 ? -4.192 12.096 14.054 1.00 90.12 167 ARG A CA 1
ATOM 1342 C C . ARG A 1 167 ? -5.321 12.148 13.024 1.00 90.12 167 ARG A C 1
ATOM 1344 O O . ARG A 1 167 ? -6.456 12.426 13.395 1.00 90.12 167 ARG A O 1
ATOM 1351 N N . GLY A 1 168 ? -5.014 11.865 11.757 1.00 86.50 168 GLY A N 1
ATOM 1352 C CA . GLY A 1 168 ? -5.999 11.820 10.675 1.00 86.50 168 GLY A CA 1
ATOM 1353 C C . GLY A 1 168 ? -6.848 10.545 10.666 1.00 86.50 168 GLY A C 1
ATOM 1354 O O . GLY A 1 168 ? -8.060 10.621 10.489 1.00 86.50 168 GLY A O 1
ATOM 1355 N N . VAL A 1 169 ? -6.236 9.371 10.870 1.00 89.12 169 VAL A N 1
ATOM 1356 C CA . VAL A 1 169 ? -6.936 8.068 10.815 1.00 89.12 169 VAL A CA 1
ATOM 1357 C C . VAL A 1 169 ? -7.521 7.622 12.152 1.00 89.12 169 VAL A C 1
ATOM 1359 O O . VAL A 1 169 ? -8.367 6.738 12.180 1.00 89.12 169 VAL A O 1
ATOM 1362 N N . GLY A 1 170 ? -7.085 8.210 13.266 1.00 87.25 170 GLY A N 1
ATOM 1363 C CA . GLY A 1 170 ? -7.405 7.762 14.623 1.00 87.25 170 GLY A CA 1
ATOM 1364 C C . GLY A 1 170 ? -8.894 7.508 14.879 1.00 87.25 170 GLY A C 1
ATOM 1365 O O . GLY A 1 170 ? -9.215 6.450 15.413 1.00 87.25 170 GLY A O 1
ATOM 1366 N N . PRO A 1 171 ? -9.818 8.393 14.454 1.00 90.75 171 PRO A N 1
ATOM 1367 C CA . PRO A 1 171 ? -11.251 8.179 14.659 1.00 90.75 171 PRO A CA 1
ATOM 1368 C C . PRO A 1 171 ? -11.841 6.968 13.919 1.00 90.75 171 PRO A C 1
ATOM 1370 O O . PRO A 1 171 ? -12.870 6.444 14.343 1.00 90.75 171 PRO A O 1
ATOM 1373 N N . SER A 1 172 ? -11.242 6.542 12.803 1.00 91.25 172 SER A N 1
ATOM 1374 C CA . SER A 1 172 ? -11.721 5.418 11.984 1.00 91.25 172 SER A CA 1
ATOM 1375 C C . SER A 1 172 ? -10.916 4.131 12.176 1.00 91.25 172 SER A C 1
ATOM 1377 O O . SER A 1 172 ? -11.362 3.063 11.744 1.00 91.25 172 SER A O 1
ATOM 1379 N N . LEU A 1 173 ? -9.767 4.209 12.848 1.00 94.31 173 LEU A N 1
ATOM 1380 C CA . LEU A 1 173 ? -8.848 3.099 13.043 1.00 94.31 173 LEU A CA 1
ATOM 1381 C C . LEU A 1 173 ? -9.400 2.075 14.050 1.00 94.31 173 LEU A C 1
ATOM 1383 O O . LEU A 1 173 ? -9.761 2.409 15.174 1.00 94.31 173 LEU A O 1
ATOM 1387 N N . GLN A 1 174 ? -9.447 0.812 13.637 1.00 95.88 174 GLN A N 1
ATOM 1388 C CA . GLN A 1 174 ? -9.918 -0.328 14.431 1.00 95.88 174 GLN A CA 1
ATOM 1389 C C . GLN A 1 174 ? -8.759 -1.242 14.835 1.00 95.88 174 GLN A C 1
ATOM 1391 O O . GLN A 1 174 ? -8.708 -1.714 15.966 1.00 95.88 174 GLN A O 1
ATOM 1396 N N . ASP A 1 175 ? -7.810 -1.448 13.921 1.00 95.56 175 ASP A N 1
ATOM 1397 C CA . ASP A 1 175 ? -6.637 -2.287 14.127 1.00 95.56 175 ASP A CA 1
ATOM 1398 C C . ASP A 1 175 ? -5.366 -1.483 13.873 1.00 95.56 175 ASP A C 1
ATOM 1400 O O . ASP A 1 175 ? -5.159 -0.937 12.782 1.00 95.56 175 ASP A O 1
ATOM 1404 N N . LEU A 1 176 ? -4.479 -1.475 14.863 1.00 92.69 176 LEU A N 1
ATOM 1405 C CA . LEU A 1 176 ? -3.177 -0.836 14.774 1.00 92.69 176 LEU A CA 1
ATOM 1406 C C . LEU A 1 176 ? -2.087 -1.823 15.162 1.00 92.69 176 LEU A C 1
ATOM 1408 O O . LEU A 1 176 ? -2.081 -2.352 16.273 1.00 92.69 176 LEU A O 1
ATOM 1412 N N . SER A 1 177 ? -1.155 -2.055 14.245 1.00 90.94 177 SER A N 1
ATOM 1413 C CA . SER A 1 177 ? 0.040 -2.843 14.506 1.00 90.94 177 SER A CA 1
ATOM 1414 C C . SER A 1 177 ? 1.280 -2.030 14.171 1.00 90.94 177 SER A C 1
ATOM 1416 O O . SER A 1 177 ? 1.412 -1.488 13.073 1.00 90.94 177 SER A O 1
ATOM 1418 N N . PHE A 1 178 ? 2.193 -1.964 15.136 1.00 87.44 178 PHE A N 1
ATOM 1419 C CA . PHE A 1 178 ? 3.524 -1.424 14.936 1.00 87.44 178 PHE A CA 1
ATOM 1420 C C . PHE A 1 178 ? 4.554 -2.466 15.302 1.00 87.44 178 PHE A C 1
ATOM 1422 O O . PHE A 1 178 ? 4.504 -3.066 16.377 1.00 87.44 178 PHE A O 1
ATOM 1429 N N . SER A 1 179 ? 5.518 -2.633 14.414 1.00 83.38 179 SER A N 1
ATOM 1430 C CA . SER A 1 179 ? 6.712 -3.415 14.690 1.00 83.38 179 SER A CA 1
ATOM 1431 C C . SER A 1 179 ? 7.922 -2.504 14.609 1.00 83.38 179 SER A C 1
ATOM 1433 O O . SER A 1 179 ? 7.989 -1.615 13.765 1.00 83.38 179 SER A O 1
ATOM 1435 N N . LEU A 1 180 ? 8.881 -2.718 15.501 1.00 81.06 180 LEU A N 1
ATOM 1436 C CA . LEU A 1 180 ? 10.169 -2.047 15.432 1.00 81.06 180 LEU A CA 1
ATOM 1437 C C . LEU A 1 180 ? 11.170 -2.961 14.756 1.00 81.06 180 LEU A C 1
ATOM 1439 O O . LEU A 1 180 ? 11.197 -4.161 15.050 1.00 81.06 180 LEU A O 1
ATOM 1443 N N . ASP A 1 181 ? 12.021 -2.393 13.909 1.00 77.19 181 ASP A N 1
ATOM 1444 C CA . ASP A 1 181 ? 13.130 -3.164 13.374 1.00 77.19 181 ASP A CA 1
ATOM 1445 C C . ASP A 1 181 ? 14.068 -3.603 14.522 1.00 77.19 181 ASP A C 1
ATOM 1447 O O . ASP A 1 181 ? 14.604 -2.755 15.251 1.00 77.19 181 ASP A O 1
ATOM 1451 N N . PRO A 1 182 ? 14.289 -4.920 14.720 1.00 69.44 182 PRO A N 1
ATOM 1452 C CA . PRO A 1 182 ? 15.185 -5.417 15.755 1.00 69.44 182 PRO A CA 1
ATOM 1453 C C . PRO A 1 182 ? 16.640 -4.951 15.603 1.00 69.44 182 PRO A C 1
ATOM 1455 O O . PRO A 1 182 ? 17.370 -5.035 16.592 1.00 69.44 182 PRO A O 1
ATOM 1458 N N . GLU A 1 183 ? 17.062 -4.477 14.429 1.00 72.50 183 GLU A N 1
ATOM 1459 C CA . GLU A 1 183 ? 18.416 -3.950 14.200 1.00 72.50 183 GLU A CA 1
ATOM 1460 C C . GLU A 1 183 ? 18.616 -2.545 14.796 1.00 72.50 183 GLU A C 1
ATOM 1462 O O . GLU A 1 183 ? 19.733 -2.204 15.173 1.00 72.50 183 GLU A O 1
ATOM 1467 N N . ASN A 1 184 ? 17.537 -1.781 15.019 1.00 63.84 184 ASN A N 1
ATOM 1468 C CA . ASN A 1 184 ? 17.575 -0.404 15.536 1.00 63.84 184 ASN A CA 1
ATOM 1469 C C . ASN A 1 184 ? 16.904 -0.256 16.915 1.00 63.84 184 ASN A C 1
ATOM 1471 O O . ASN A 1 184 ? 16.310 0.781 17.229 1.00 63.84 184 ASN A O 1
ATOM 1475 N N . ARG A 1 185 ? 16.970 -1.287 17.771 1.00 59.75 185 ARG A N 1
ATOM 1476 C CA . ARG A 1 185 ? 16.231 -1.344 19.055 1.00 59.75 185 ARG A CA 1
ATOM 1477 C C . ARG A 1 185 ? 16.452 -0.152 19.997 1.00 59.75 185 ARG A C 1
ATOM 1479 O O . ARG A 1 185 ? 15.561 0.123 20.797 1.00 59.75 185 ARG A O 1
ATOM 1486 N N . GLY A 1 186 ? 17.605 0.520 19.941 1.00 63.50 186 GLY A N 1
A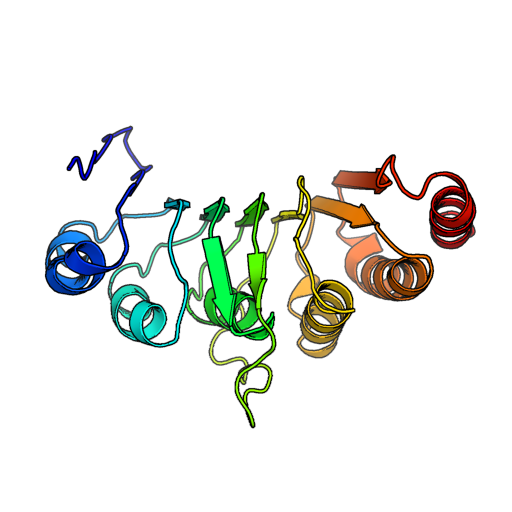TOM 1487 C CA . GLY A 1 186 ? 17.907 1.683 20.786 1.00 63.50 186 GLY A CA 1
ATOM 1488 C C . GLY A 1 186 ? 17.054 2.903 20.431 1.00 63.50 186 GLY A C 1
ATOM 1489 O O . GLY A 1 186 ? 16.281 3.384 21.254 1.00 63.50 186 GLY A O 1
ATOM 1490 N N . GLU A 1 187 ? 17.133 3.351 19.180 1.00 60.56 187 GLU A N 1
ATOM 1491 C CA . GLU A 1 187 ? 16.419 4.536 18.676 1.00 60.56 187 GLU A CA 1
ATOM 1492 C C . GLU A 1 187 ? 14.910 4.293 18.512 1.00 60.56 187 GLU A C 1
ATOM 1494 O O . GLU A 1 187 ? 14.085 5.188 18.706 1.00 60.5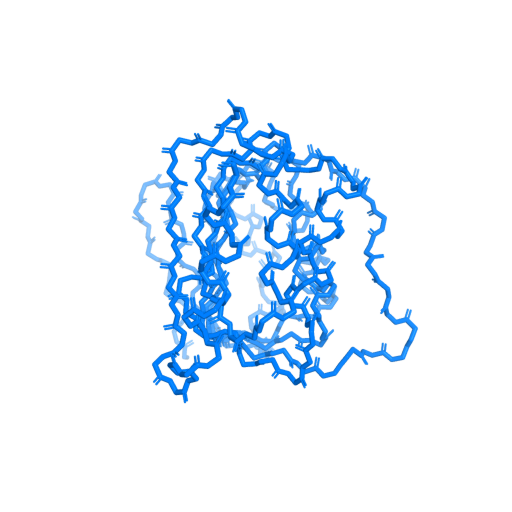6 187 GLU A O 1
ATOM 1499 N N . SER A 1 188 ? 14.532 3.048 18.219 1.00 57.44 188 SER A N 1
ATOM 1500 C CA . SER A 1 188 ? 13.148 2.663 17.936 1.00 57.44 188 SER A CA 1
ATOM 1501 C C . SER A 1 188 ? 12.243 2.662 19.177 1.00 57.44 188 SER A C 1
ATOM 1503 O O . SER A 1 188 ? 11.039 2.895 19.075 1.00 57.44 188 SER A O 1
ATOM 1505 N N . LYS A 1 189 ? 12.794 2.454 20.381 1.00 62.00 189 LYS A N 1
ATOM 1506 C CA . LYS A 1 189 ? 12.006 2.555 21.625 1.00 62.00 189 LYS A CA 1
ATOM 1507 C C . LYS A 1 189 ? 11.515 3.983 21.878 1.00 62.00 189 LYS A C 1
ATOM 1509 O O . LYS A 1 189 ? 10.367 4.163 22.276 1.00 62.00 189 LYS A O 1
ATOM 1514 N N . CYS A 1 190 ? 12.348 4.985 21.596 1.00 58.38 190 CYS A N 1
ATOM 1515 C CA . CYS A 1 190 ? 11.959 6.394 21.685 1.00 58.38 190 CYS A CA 1
ATOM 1516 C C . CYS A 1 190 ? 10.864 6.743 20.666 1.00 58.38 190 CYS A C 1
ATOM 1518 O O . CYS A 1 190 ? 9.948 7.496 20.986 1.00 58.38 190 CYS A O 1
ATOM 1520 N N . ALA A 1 191 ? 10.917 6.143 19.472 1.00 59.59 191 ALA A N 1
ATOM 1521 C CA . ALA A 1 191 ? 9.908 6.314 18.428 1.00 59.59 191 ALA A CA 1
ATOM 1522 C C . ALA A 1 191 ? 8.513 5.822 18.857 1.00 59.59 191 ALA A C 1
ATOM 1524 O O . ALA A 1 191 ? 7.536 6.543 18.682 1.00 59.59 191 ALA A O 1
ATOM 1525 N N . LEU A 1 192 ? 8.399 4.635 19.467 1.00 62.75 192 LEU A N 1
ATOM 1526 C CA . LEU A 1 192 ? 7.099 4.157 19.966 1.00 62.75 192 LEU A CA 1
ATOM 1527 C C . LEU A 1 192 ? 6.564 5.018 21.108 1.00 62.75 192 LEU A C 1
ATOM 1529 O O . LEU A 1 192 ? 5.380 5.341 21.121 1.00 62.75 192 LEU A O 1
ATOM 1533 N N . LEU A 1 193 ? 7.423 5.409 22.051 1.00 59.41 193 LEU A N 1
ATOM 1534 C CA . LEU A 1 193 ? 7.013 6.279 23.154 1.00 59.41 193 LEU A CA 1
ATOM 1535 C C . LEU A 1 193 ? 6.478 7.616 22.633 1.00 59.41 193 LEU A C 1
ATOM 1537 O O . LEU A 1 193 ? 5.445 8.075 23.105 1.00 59.41 193 LEU A O 1
ATOM 1541 N N . SER A 1 194 ? 7.116 8.190 21.612 1.00 60.16 194 SER A N 1
ATOM 1542 C CA . SER A 1 194 ? 6.675 9.450 21.013 1.00 60.16 194 SER A CA 1
ATOM 1543 C C . SER A 1 194 ? 5.371 9.316 20.210 1.00 60.16 194 SER A C 1
ATOM 1545 O O . SER A 1 194 ? 4.660 10.303 20.023 1.00 60.16 194 SER A O 1
ATOM 1547 N N . ILE A 1 195 ? 5.031 8.118 19.731 1.00 64.06 195 ILE A N 1
ATOM 1548 C CA . ILE A 1 195 ? 3.727 7.835 19.118 1.00 64.06 195 ILE A CA 1
ATOM 1549 C C . ILE A 1 195 ? 2.646 7.669 20.188 1.00 64.06 195 ILE A C 1
ATOM 1551 O O . ILE A 1 195 ? 1.510 8.046 19.943 1.00 64.06 195 ILE A O 1
ATOM 1555 N N . LEU A 1 196 ? 2.974 7.111 21.355 1.00 64.25 196 LEU A N 1
ATOM 1556 C CA . LEU A 1 196 ? 1.994 6.747 22.385 1.00 64.25 196 LEU A CA 1
ATOM 1557 C C . LEU A 1 196 ? 1.661 7.873 23.375 1.00 64.25 196 LEU A C 1
ATOM 1559 O O . LEU A 1 196 ? 0.660 7.764 24.075 1.00 64.25 196 LEU A O 1
ATOM 1563 N N . THR A 1 197 ? 2.449 8.948 23.445 1.00 59.81 197 THR A N 1
ATOM 1564 C CA . THR A 1 197 ? 2.199 10.106 24.331 1.00 59.81 197 THR A CA 1
ATOM 1565 C C . THR A 1 197 ? 1.125 11.073 23.801 1.00 59.81 197 THR A C 1
ATOM 1567 O O . THR A 1 197 ? 1.339 12.284 23.792 1.00 59.81 197 THR A O 1
ATOM 1570 N N . PHE A 1 198 ? -0.004 10.543 23.327 1.00 51.84 198 PHE A N 1
ATOM 1571 C CA . PHE A 1 198 ? -1.204 11.325 23.004 1.00 51.84 198 PHE A CA 1
ATOM 1572 C C . PHE A 1 198 ? -1.961 11.769 24.257 1.00 51.84 198 PHE A C 1
ATOM 1574 O O . PHE A 1 198 ? -2.004 10.985 25.232 1.00 51.84 198 PHE A O 1
#